Protein AF-A0A7S1M7U8-F1 (afdb_monomer_lite)

Sequence (187 aa):
ENGVEDDREALCLVDFGLAKPYPGSEPMDAGKGSAEWSSIRSADGGVRRPEDDLEALAWVLLYGLFGSLPWVPVLSAAYAEWSVDEHREAVLRQVKRMKVQLLDYVGTGCIAQQSGWDLGGLDWQRFAETPRDLYQFFRVCQTEVKPPQRPDYAALAALLGYDGSLTPMGAEQQDRRDWRKYVAPLI

Secondary structure (DSSP, 8-state):
----------------TT---SSSPPPB-TTSS-TTT--TGGGG-B---HHHHHHHHHHHHHHHHHS--TTHHHHHHHGGGTT-HHHHHHHHHHHHHHHHHHHHHHHHS-----S----TT---GGGGG--HHHHHHHHHHT---SS-----HHHHHHHTT--S-S-HHHHHHHHHHHIIIIIGGG-

pLDDT: mean 85.93, std 12.55, range [41.66, 97.88]

Foldseek 3Di:
DDPPPPPPPDDDDDDCVVPADPPPGFKADLLPDDLQQFDLVCNNTTDDDVLRVLSSVLSVVLCVVVVDDLLVVVVVVLVVVCVDPVSVNVSSVVSSVSVVQLLVCLVPVDRDPPDDPPSPPDDSNVSVVPDPLSSVLNVQSPDDDVPDDHRPVVSSVVSVVDPCPADPVNVVVVNVVCCVVPPVVVD

Radius of gyration: 18.86 Å; chains: 1; bounding box: 49×40×48 Å

Organism: Alexandrium catenella (NCBI:txid2925)

Structure (mmCIF, N/CA/C/O backbone):
data_AF-A0A7S1M7U8-F1
#
_entry.id   AF-A0A7S1M7U8-F1
#
loop_
_atom_site.group_PDB
_atom_site.id
_atom_site.type_symbol
_atom_site.label_atom_id
_atom_site.label_alt_id
_atom_site.label_comp_id
_atom_site.label_asym_id
_atom_site.label_entity_id
_atom_site.label_seq_id
_atom_site.pdbx_PDB_ins_code
_atom_site.Cartn_x
_atom_site.Cartn_y
_atom_site.Cartn_z
_atom_site.occupancy
_atom_site.B_iso_or_equiv
_atom_site.auth_seq_id
_atom_site.auth_comp_id
_atom_site.auth_asym_id
_atom_site.auth_atom_id
_atom_site.pdbx_PDB_model_num
ATOM 1 N N . GLU A 1 1 ? -31.261 -24.887 24.282 1.00 45.97 1 GLU A N 1
ATOM 2 C CA . GLU A 1 1 ? -30.381 -23.709 24.170 1.00 45.97 1 GLU A CA 1
ATOM 3 C C . GLU A 1 1 ? -29.755 -23.758 22.788 1.00 45.97 1 GLU A C 1
ATOM 5 O O . GLU A 1 1 ? -29.066 -24.721 22.484 1.00 45.97 1 GLU A O 1
ATOM 10 N N . ASN A 1 2 ? -30.128 -22.827 21.911 1.00 41.66 2 ASN A N 1
ATOM 11 C CA . ASN A 1 2 ? -29.659 -22.800 20.526 1.00 41.66 2 ASN A CA 1
ATOM 12 C C . ASN A 1 2 ? -28.299 -22.100 20.501 1.00 41.66 2 ASN A C 1
ATOM 14 O O . ASN A 1 2 ? -28.235 -20.883 20.669 1.00 41.66 2 ASN A O 1
ATOM 18 N N . GLY A 1 3 ? -27.228 -22.878 20.341 1.00 47.31 3 GLY A N 1
ATOM 19 C CA . GLY A 1 3 ? -25.899 -22.354 20.055 1.00 47.31 3 GLY A CA 1
ATOM 20 C C . GLY A 1 3 ? -25.911 -21.729 18.668 1.00 47.31 3 GLY A C 1
ATOM 21 O O . GLY A 1 3 ? -25.961 -22.441 17.672 1.00 47.31 3 GLY A O 1
ATOM 22 N N . VAL A 1 4 ? -25.930 -20.401 18.613 1.00 53.03 4 VAL A N 1
ATOM 23 C CA . VAL A 1 4 ? -25.617 -19.668 17.389 1.00 53.03 4 VAL A CA 1
ATOM 24 C C . VAL A 1 4 ? -24.119 -19.864 17.177 1.00 53.03 4 VAL A C 1
ATOM 26 O O . VAL A 1 4 ? -23.319 -19.298 17.923 1.00 53.03 4 VAL A O 1
ATOM 29 N N . GLU A 1 5 ? -23.747 -20.736 16.240 1.00 53.53 5 GLU A N 1
ATOM 30 C CA . GLU A 1 5 ? -22.392 -20.759 15.696 1.00 53.53 5 GLU A CA 1
ATOM 31 C C . GLU A 1 5 ? -22.112 -19.361 15.142 1.00 53.53 5 GLU A C 1
ATOM 33 O O . GLU A 1 5 ? -22.756 -18.883 14.210 1.00 53.53 5 GLU A O 1
ATOM 38 N N . ASP A 1 6 ? -21.225 -18.649 15.833 1.00 56.56 6 ASP A N 1
ATOM 39 C CA . ASP A 1 6 ? -20.712 -17.350 15.427 1.00 56.56 6 ASP A CA 1
ATOM 40 C C . ASP A 1 6 ? -19.736 -17.608 14.273 1.00 56.56 6 ASP A C 1
ATOM 42 O O . ASP A 1 6 ? -18.524 -17.654 14.484 1.00 56.56 6 ASP A O 1
ATOM 46 N N . ASP A 1 7 ? -20.282 -17.840 13.074 1.00 56.59 7 ASP A N 1
ATOM 47 C CA . ASP A 1 7 ? -19.577 -17.953 11.785 1.00 56.59 7 ASP A CA 1
ATOM 48 C C . ASP A 1 7 ? -18.970 -16.597 11.382 1.00 56.59 7 ASP A C 1
ATOM 50 O O . ASP A 1 7 ? -19.177 -16.065 10.290 1.00 56.59 7 ASP A O 1
ATOM 54 N N . ARG A 1 8 ? -18.229 -15.966 12.294 1.00 60.03 8 ARG A N 1
ATOM 55 C CA . ARG A 1 8 ? -17.398 -14.822 11.947 1.00 60.03 8 ARG A CA 1
ATOM 56 C C . ARG A 1 8 ? -16.100 -15.357 11.390 1.00 60.03 8 ARG A C 1
ATOM 58 O O . ARG A 1 8 ? -15.261 -15.878 12.122 1.00 60.03 8 ARG A O 1
ATOM 65 N N . GLU A 1 9 ? -15.945 -15.182 10.087 1.00 69.50 9 GLU A N 1
ATOM 66 C CA . GLU A 1 9 ? -14.663 -15.277 9.407 1.00 69.50 9 GLU A CA 1
ATOM 67 C C . GLU A 1 9 ? -13.699 -14.279 10.066 1.00 69.50 9 GLU A C 1
ATOM 69 O O . GLU A 1 9 ? -13.772 -13.067 9.861 1.00 69.50 9 GLU A O 1
ATOM 74 N N . ALA A 1 10 ? -12.836 -14.781 10.950 1.00 69.00 10 ALA A N 1
ATOM 75 C CA . ALA A 1 10 ? -11.829 -13.968 11.611 1.00 69.00 10 ALA A CA 1
ATOM 76 C C . ALA A 1 10 ? -10.654 -13.749 10.650 1.00 69.00 10 ALA A C 1
ATOM 78 O O . ALA A 1 10 ? -9.968 -14.698 10.262 1.00 69.00 10 ALA A O 1
ATOM 79 N N . LEU A 1 11 ? -10.398 -12.492 10.283 1.00 78.25 11 LEU A N 1
ATOM 80 C CA . LEU A 1 11 ? -9.208 -12.127 9.521 1.00 78.25 11 LEU A CA 1
ATOM 81 C C . LEU A 1 11 ? -7.986 -12.153 10.448 1.00 78.25 11 LEU A C 1
ATOM 83 O O . LEU A 1 11 ? -7.950 -11.444 11.449 1.00 78.25 11 LEU A O 1
ATOM 87 N N . CYS A 1 12 ? -6.976 -12.949 10.101 1.00 80.00 12 CYS A N 1
ATOM 88 C CA . CYS A 1 12 ? -5.729 -13.050 10.859 1.00 80.00 12 CYS A CA 1
ATOM 89 C C . CYS A 1 12 ? -4.540 -12.594 10.004 1.00 80.00 12 CYS A C 1
ATOM 91 O O . CYS A 1 12 ? -4.419 -12.997 8.847 1.00 80.00 12 CYS A O 1
ATOM 93 N N . LEU A 1 13 ? -3.627 -11.810 10.587 1.00 85.50 13 LEU A N 1
ATOM 94 C CA . LEU A 1 13 ? -2.306 -11.565 9.999 1.00 85.50 13 LEU A CA 1
ATOM 95 C C . LEU A 1 13 ? -1.391 -12.763 10.272 1.00 85.50 13 LEU A C 1
ATOM 97 O O . LEU A 1 13 ? -1.304 -13.247 11.402 1.00 85.50 13 LEU A O 1
ATOM 101 N N . VAL A 1 14 ? -0.706 -13.234 9.233 1.00 89.69 14 VAL A N 1
ATOM 102 C CA . VAL A 1 14 ? 0.170 -14.412 9.273 1.00 89.69 14 VAL A CA 1
ATOM 103 C C . 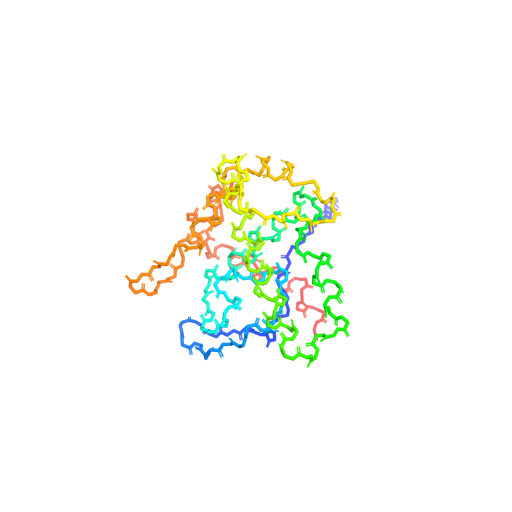VAL A 1 14 ? 1.521 -14.103 8.629 1.00 89.69 14 VAL A C 1
ATOM 105 O O . VAL A 1 14 ? 1.682 -13.069 7.991 1.00 89.69 14 VAL A O 1
ATOM 108 N N . ASP A 1 15 ? 2.474 -15.023 8.795 1.00 89.38 15 ASP A N 1
ATOM 109 C CA . ASP A 1 15 ? 3.834 -14.953 8.244 1.00 89.38 15 ASP A CA 1
ATOM 110 C C . ASP A 1 15 ? 4.643 -13.714 8.680 1.00 89.38 15 ASP A C 1
ATOM 112 O O . ASP A 1 15 ? 4.851 -12.744 7.954 1.00 89.38 15 ASP A O 1
ATOM 116 N N . PHE A 1 16 ? 5.174 -13.785 9.902 1.00 90.56 16 PHE A N 1
ATOM 117 C CA . PHE A 1 16 ? 6.062 -12.761 10.458 1.00 90.56 16 PHE A CA 1
ATOM 118 C C . PHE A 1 16 ? 7.541 -12.965 10.075 1.00 90.56 16 PHE A C 1
ATOM 120 O O . PHE A 1 16 ? 8.417 -12.357 10.692 1.00 90.56 16 PHE A O 1
ATOM 127 N N . GLY A 1 17 ? 7.857 -13.800 9.072 1.00 91.38 17 GLY A N 1
ATOM 128 C CA . GLY A 1 17 ? 9.240 -14.145 8.706 1.00 91.38 17 GLY A CA 1
ATOM 129 C C . GLY A 1 17 ? 10.085 -12.960 8.216 1.00 91.38 17 GLY A C 1
ATOM 130 O O . GLY A 1 17 ? 11.311 -12.977 8.334 1.00 91.38 17 GLY A O 1
ATOM 131 N N . LEU A 1 18 ? 9.433 -11.908 7.710 1.00 91.62 18 LEU A N 1
ATOM 132 C CA . LEU A 1 18 ? 10.070 -10.660 7.275 1.00 91.62 18 LEU A CA 1
ATOM 133 C C . LEU A 1 18 ? 9.836 -9.481 8.234 1.00 91.62 18 LEU A C 1
ATOM 135 O O . LEU A 1 18 ? 10.291 -8.374 7.944 1.00 91.62 18 LEU A O 1
ATOM 139 N N . ALA A 1 19 ? 9.165 -9.693 9.371 1.00 91.81 19 ALA A N 1
ATOM 140 C CA . ALA A 1 19 ? 8.883 -8.625 10.325 1.00 91.81 19 ALA A CA 1
ATOM 141 C C . ALA A 1 19 ? 10.181 -8.032 10.903 1.00 91.81 19 ALA A C 1
ATOM 143 O O . ALA A 1 19 ? 11.152 -8.740 11.188 1.00 91.81 19 ALA A O 1
ATOM 144 N N . LYS A 1 20 ? 10.201 -6.709 11.097 1.00 88.75 20 LYS A N 1
ATOM 145 C CA . LYS A 1 20 ? 11.345 -5.976 11.658 1.00 88.75 20 LYS A CA 1
ATOM 146 C C . LYS A 1 20 ? 10.892 -5.048 12.789 1.00 88.75 20 LYS A C 1
ATOM 148 O O . LYS A 1 20 ? 9.810 -4.470 12.698 1.00 88.75 20 LYS A O 1
ATOM 153 N N . PRO A 1 21 ? 11.706 -4.865 13.843 1.00 88.56 21 PRO A N 1
ATOM 154 C CA . PRO A 1 21 ? 11.401 -3.897 14.889 1.00 88.56 21 PRO A CA 1
ATOM 155 C C . PRO A 1 21 ? 11.455 -2.465 14.340 1.00 88.56 21 PRO A C 1
ATOM 157 O O . PRO A 1 21 ? 12.324 -2.133 13.536 1.00 88.56 21 PRO A O 1
ATOM 160 N N . TYR A 1 22 ? 10.554 -1.603 14.812 1.00 84.25 22 TYR A N 1
ATOM 161 C CA . TYR A 1 22 ? 10.553 -0.176 14.494 1.00 84.25 22 TYR A CA 1
ATOM 162 C C . TYR A 1 22 ? 10.383 0.677 15.767 1.00 84.25 22 TYR A C 1
ATOM 164 O O . TYR A 1 22 ? 9.443 0.442 16.539 1.00 84.25 22 TYR A O 1
ATOM 172 N N . PRO A 1 23 ? 11.229 1.705 15.987 1.00 85.88 23 PRO A N 1
ATOM 173 C CA . PRO A 1 23 ? 12.339 2.145 15.130 1.00 85.88 23 PRO A CA 1
ATOM 174 C C . PRO A 1 23 ? 13.580 1.234 15.226 1.00 85.88 23 PRO A C 1
ATOM 176 O O . PRO A 1 23 ? 13.693 0.435 16.151 1.00 85.88 23 PRO A O 1
ATOM 179 N N . GLY A 1 24 ? 14.530 1.398 14.295 1.00 80.62 24 GLY A N 1
ATOM 180 C CA . GLY A 1 24 ? 15.861 0.772 14.373 1.00 80.62 24 GLY A CA 1
ATOM 181 C C . GLY A 1 24 ? 16.078 -0.472 13.506 1.00 80.62 24 GLY A C 1
ATOM 182 O O . GLY A 1 24 ? 17.024 -1.215 13.750 1.00 80.62 24 GLY A O 1
ATOM 183 N N . SER A 1 25 ? 15.228 -0.714 12.508 1.00 87.38 25 SER A N 1
ATOM 184 C CA . SER A 1 25 ? 15.425 -1.783 11.530 1.00 87.38 25 SER A CA 1
ATOM 185 C C . SER A 1 25 ? 16.565 -1.481 10.553 1.00 87.38 25 SER A C 1
ATOM 187 O O . SER A 1 25 ? 16.799 -0.336 10.160 1.00 87.38 25 SER A O 1
ATOM 189 N N . GLU A 1 26 ? 17.264 -2.534 10.131 1.00 92.06 26 GLU A N 1
ATOM 190 C CA . GLU A 1 26 ? 18.230 -2.452 9.037 1.00 92.06 26 GLU A CA 1
ATOM 191 C C . GLU A 1 26 ? 17.526 -2.194 7.692 1.00 92.06 26 GLU A C 1
ATOM 193 O O . GLU A 1 26 ? 16.366 -2.592 7.512 1.00 92.06 26 GLU A O 1
ATOM 198 N N . PRO A 1 27 ? 18.213 -1.555 6.726 1.00 93.62 27 PRO A N 1
ATOM 199 C CA . PRO A 1 27 ? 17.724 -1.445 5.359 1.00 93.62 27 PRO A CA 1
ATOM 200 C C . PRO A 1 27 ? 17.368 -2.809 4.760 1.00 93.62 27 PRO A C 1
ATOM 202 O O . PRO A 1 27 ? 18.075 -3.795 4.962 1.00 93.62 27 PRO A O 1
ATOM 205 N N . MET A 1 28 ? 16.291 -2.850 3.979 1.00 93.38 28 MET A N 1
ATOM 206 C CA . MET A 1 28 ? 15.864 -4.034 3.245 1.00 93.38 28 MET A CA 1
ATOM 207 C C . MET A 1 28 ? 16.030 -3.815 1.740 1.00 93.38 28 MET A C 1
ATOM 209 O O . MET A 1 28 ? 15.777 -2.723 1.230 1.00 93.38 28 MET A O 1
ATOM 213 N N . ASP A 1 29 ? 16.440 -4.867 1.033 1.00 92.81 29 ASP A N 1
ATOM 214 C CA . ASP A 1 29 ? 16.511 -4.872 -0.428 1.00 92.81 29 ASP A CA 1
ATOM 215 C C . ASP A 1 29 ? 15.122 -4.629 -1.054 1.00 92.81 29 ASP A C 1
ATOM 217 O O . ASP A 1 29 ? 14.086 -5.016 -0.496 1.00 92.81 29 ASP A O 1
ATOM 221 N N . ALA A 1 30 ? 15.097 -3.964 -2.209 1.00 91.25 30 ALA A N 1
ATOM 222 C CA . ALA A 1 30 ? 13.869 -3.624 -2.924 1.00 91.25 30 ALA A CA 1
ATOM 223 C C . ALA A 1 30 ? 13.059 -4.862 -3.346 1.00 91.25 30 ALA A C 1
ATOM 225 O O . ALA A 1 30 ? 11.829 -4.825 -3.352 1.00 91.25 30 ALA A O 1
ATOM 226 N N . GLY A 1 31 ? 13.741 -5.964 -3.667 1.00 90.44 31 GLY A N 1
ATOM 227 C CA . GLY A 1 31 ? 13.151 -7.223 -4.113 1.00 90.44 31 GLY A CA 1
ATOM 228 C C . GLY A 1 31 ? 12.717 -8.165 -2.994 1.00 90.44 31 GLY A C 1
ATOM 229 O O . GLY A 1 31 ? 12.316 -9.292 -3.283 1.00 90.44 31 GLY A O 1
ATOM 230 N N . LYS A 1 32 ? 12.809 -7.750 -1.725 1.00 90.44 32 LYS A N 1
ATOM 231 C CA . LYS A 1 32 ? 12.291 -8.527 -0.592 1.00 90.44 32 LYS A CA 1
ATOM 232 C C . LYS A 1 32 ? 10.814 -8.207 -0.349 1.00 90.44 32 LYS A C 1
ATOM 234 O O . LYS A 1 32 ? 10.430 -7.041 -0.262 1.00 90.44 32 LYS A O 1
ATOM 239 N N . GLY A 1 33 ? 10.025 -9.265 -0.164 1.00 90.44 33 GLY A N 1
ATOM 240 C CA . GLY A 1 33 ? 8.568 -9.204 -0.044 1.00 90.44 33 GLY A CA 1
ATOM 241 C C . GLY A 1 33 ? 7.858 -9.286 -1.398 1.00 90.44 33 GLY A C 1
ATOM 242 O O . GLY A 1 33 ? 8.492 -9.341 -2.449 1.00 90.44 33 GLY A O 1
ATOM 243 N N . SER A 1 34 ? 6.530 -9.305 -1.359 1.00 94.44 34 SER A N 1
ATOM 244 C CA . SER A 1 34 ? 5.670 -9.329 -2.545 1.00 94.44 34 SER A CA 1
ATOM 245 C C . SER A 1 34 ? 5.615 -7.957 -3.219 1.00 94.44 34 SER A C 1
ATOM 247 O O . SER A 1 34 ? 5.182 -6.967 -2.620 1.00 94.44 34 SER A O 1
ATOM 249 N N . ALA A 1 35 ? 6.050 -7.886 -4.477 1.00 96.06 35 ALA A N 1
ATOM 250 C CA . ALA A 1 35 ? 6.149 -6.630 -5.219 1.00 96.06 35 ALA A CA 1
ATOM 251 C C . ALA A 1 35 ? 4.775 -6.028 -5.574 1.00 96.06 35 ALA A C 1
ATOM 253 O O . ALA A 1 35 ? 4.656 -4.819 -5.799 1.00 96.06 35 ALA A O 1
ATOM 254 N N . GLU A 1 36 ? 3.719 -6.844 -5.571 1.00 96.38 36 GLU A N 1
ATOM 255 C CA . GLU A 1 36 ? 2.331 -6.419 -5.766 1.00 96.38 36 GLU A CA 1
ATOM 256 C C . GLU A 1 36 ? 1.925 -5.426 -4.685 1.00 96.38 36 GLU A C 1
ATOM 258 O O . GLU A 1 36 ? 1.322 -4.394 -4.985 1.00 96.38 36 GLU A O 1
ATOM 263 N N . TRP A 1 37 ? 2.325 -5.716 -3.447 1.00 97.62 37 TRP A N 1
ATOM 264 C CA . TRP A 1 37 ? 1.867 -5.038 -2.238 1.00 97.62 37 TRP A CA 1
ATOM 265 C C . TRP A 1 37 ? 2.881 -4.029 -1.704 1.00 97.62 37 TRP A C 1
ATOM 267 O O . TRP A 1 37 ? 2.532 -3.196 -0.881 1.00 97.62 37 TRP A O 1
ATOM 277 N N . SER A 1 38 ? 4.126 -4.048 -2.184 1.00 96.31 38 SER A N 1
ATOM 278 C CA . SER A 1 38 ? 5.169 -3.125 -1.723 1.00 96.31 38 SER A CA 1
ATOM 279 C C . SER A 1 38 ? 4.768 -1.649 -1.873 1.00 96.31 38 SER A C 1
ATOM 281 O O . SER A 1 38 ? 4.160 -1.253 -2.869 1.00 96.31 38 SER A O 1
ATOM 283 N N . SER A 1 39 ? 5.130 -0.795 -0.916 1.00 97.06 39 SER A N 1
ATOM 284 C CA . SER A 1 39 ? 4.910 0.646 -1.079 1.00 97.06 39 SER A CA 1
ATOM 285 C C . SER A 1 39 ? 5.756 1.205 -2.229 1.00 97.06 39 SER A C 1
ATOM 287 O O . SER A 1 39 ? 6.844 0.689 -2.514 1.00 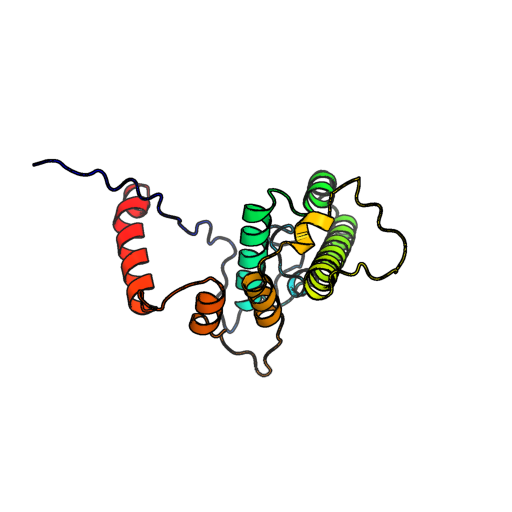97.06 39 SER A O 1
ATOM 289 N N . ILE A 1 40 ? 5.307 2.295 -2.852 1.00 97.12 40 ILE A N 1
ATOM 290 C CA . ILE A 1 40 ? 6.046 3.024 -3.895 1.00 97.12 40 ILE A CA 1
ATOM 291 C C . ILE A 1 40 ? 7.458 3.374 -3.429 1.00 97.12 40 ILE A C 1
ATOM 293 O O . ILE A 1 40 ? 8.421 3.219 -4.181 1.00 97.12 40 ILE A O 1
ATOM 297 N N . ARG A 1 41 ? 7.589 3.840 -2.185 1.00 95.31 41 ARG A N 1
ATOM 298 C CA . ARG A 1 41 ? 8.880 4.215 -1.599 1.00 95.31 41 ARG A CA 1
ATOM 299 C C . ARG A 1 41 ? 9.803 3.011 -1.476 1.00 95.31 41 ARG A C 1
ATOM 301 O O . ARG A 1 41 ? 10.996 3.098 -1.740 1.00 95.31 41 ARG A O 1
ATOM 308 N N . SER A 1 42 ? 9.240 1.881 -1.081 1.00 94.31 42 SER A N 1
ATOM 309 C CA . SER A 1 42 ? 10.007 0.695 -0.755 1.00 94.31 42 SER A CA 1
ATOM 310 C C . SER A 1 42 ? 10.552 -0.071 -1.966 1.00 94.31 42 SER A C 1
ATOM 312 O O . SER A 1 42 ? 11.449 -0.901 -1.815 1.00 94.31 42 SER A O 1
ATOM 314 N N . ALA A 1 43 ? 10.067 0.251 -3.169 1.00 92.75 43 ALA A N 1
ATOM 315 C CA . ALA A 1 43 ? 10.610 -0.240 -4.433 1.00 92.75 43 ALA A CA 1
ATOM 316 C C . ALA A 1 43 ? 12.043 0.256 -4.722 1.00 92.75 43 ALA A C 1
ATOM 318 O O . ALA A 1 43 ? 12.698 -0.295 -5.600 1.00 92.75 43 ALA A O 1
ATOM 319 N N . ASP A 1 44 ? 12.541 1.253 -3.981 1.00 92.19 44 ASP A N 1
ATOM 320 C CA . ASP A 1 44 ? 13.950 1.678 -4.013 1.00 92.19 44 ASP A CA 1
ATOM 321 C C . ASP A 1 44 ? 14.800 0.995 -2.918 1.00 92.19 44 ASP A C 1
ATOM 323 O O . ASP A 1 44 ? 15.979 1.303 -2.753 1.00 92.19 44 ASP A O 1
ATOM 327 N N . GLY A 1 45 ? 14.205 0.088 -2.134 1.00 93.44 45 GLY A N 1
ATOM 328 C CA . GLY A 1 45 ? 14.822 -0.499 -0.948 1.00 93.44 45 GLY A CA 1
ATOM 329 C C . GLY A 1 45 ? 14.889 0.477 0.232 1.00 93.44 45 GLY A C 1
ATOM 330 O O . GLY A 1 45 ? 14.127 1.439 0.332 1.00 93.44 45 GLY A O 1
ATOM 331 N N . GLY A 1 46 ? 15.796 0.210 1.170 1.00 93.69 46 GLY A N 1
ATOM 332 C CA . GLY A 1 46 ? 16.026 1.062 2.337 1.00 93.69 46 GLY A CA 1
ATOM 333 C C . GLY A 1 46 ? 15.247 0.635 3.582 1.00 93.69 46 GLY A C 1
ATOM 334 O O . GLY A 1 46 ? 14.749 -0.486 3.687 1.00 93.69 46 GLY A O 1
ATOM 335 N N . VAL A 1 47 ? 15.190 1.522 4.578 1.00 93.56 47 VAL A N 1
ATOM 336 C CA . VAL A 1 47 ? 14.534 1.233 5.863 1.00 93.56 47 VAL A CA 1
ATOM 337 C C . VAL A 1 47 ? 13.015 1.267 5.690 1.00 93.56 47 VAL A C 1
ATOM 339 O O . VAL A 1 47 ? 12.430 2.330 5.426 1.00 93.56 47 VAL A O 1
ATOM 342 N N . ARG A 1 48 ? 12.389 0.098 5.869 1.00 92.56 48 ARG A N 1
ATOM 343 C CA . ARG A 1 48 ? 10.930 -0.049 5.888 1.00 92.56 48 ARG A CA 1
ATOM 344 C C . ARG A 1 48 ? 10.348 0.643 7.114 1.00 92.56 48 ARG A C 1
ATOM 346 O O . ARG A 1 48 ? 10.946 0.613 8.193 1.00 92.56 48 ARG A O 1
ATOM 353 N N . ARG A 1 49 ? 9.211 1.305 6.933 1.00 92.88 49 ARG A N 1
ATOM 354 C CA . ARG A 1 49 ? 8.502 2.035 7.991 1.00 92.88 49 ARG A CA 1
ATOM 355 C C . ARG A 1 49 ? 7.037 1.577 8.046 1.00 92.88 49 ARG A C 1
ATOM 357 O O . ARG A 1 49 ? 6.565 1.041 7.045 1.00 92.88 49 ARG A O 1
ATOM 364 N N . PRO A 1 50 ? 6.310 1.813 9.154 1.00 94.31 50 PRO A N 1
ATOM 365 C CA . PRO A 1 50 ? 4.906 1.411 9.265 1.00 94.31 50 PRO A CA 1
ATOM 366 C C . PRO A 1 50 ? 4.000 1.969 8.157 1.00 94.31 50 PRO A C 1
ATOM 368 O O . PRO A 1 50 ? 3.005 1.348 7.802 1.00 94.31 50 PRO A O 1
ATOM 371 N N . GLU A 1 51 ? 4.348 3.118 7.573 1.00 95.19 51 GLU A N 1
ATOM 372 C CA . GLU A 1 51 ? 3.644 3.683 6.419 1.00 95.19 51 GLU A CA 1
ATOM 373 C C . GLU A 1 51 ? 3.701 2.776 5.181 1.00 95.19 51 GLU A C 1
ATOM 375 O O . GLU A 1 51 ? 2.763 2.780 4.387 1.00 95.19 51 GLU A O 1
ATOM 380 N N . ASP A 1 52 ? 4.768 1.983 5.012 1.00 95.69 52 ASP A N 1
ATOM 381 C CA . ASP A 1 52 ? 4.870 1.055 3.882 1.00 95.69 52 ASP A CA 1
ATOM 382 C C . ASP A 1 52 ? 3.870 -0.098 4.010 1.00 95.69 52 ASP A C 1
ATOM 384 O O . ASP A 1 52 ? 3.283 -0.503 3.009 1.00 95.69 52 ASP A O 1
ATOM 388 N N . ASP A 1 53 ? 3.666 -0.600 5.232 1.00 96.25 53 ASP A N 1
ATOM 389 C CA . ASP A 1 53 ? 2.702 -1.666 5.520 1.00 96.25 53 ASP A CA 1
ATOM 390 C C . ASP A 1 53 ? 1.261 -1.155 5.373 1.00 96.25 53 ASP A C 1
ATOM 392 O O . ASP A 1 53 ? 0.387 -1.859 4.867 1.00 96.25 53 ASP A O 1
ATOM 396 N N . LEU A 1 54 ? 1.009 0.101 5.754 1.00 97.06 54 LEU A N 1
ATOM 397 C CA . LEU A 1 54 ? -0.285 0.748 5.533 1.00 97.06 54 LEU A CA 1
ATOM 398 C C . LEU A 1 54 ? -0.552 0.981 4.040 1.00 97.06 54 LEU A C 1
ATOM 400 O O . LEU A 1 54 ? -1.655 0.709 3.571 1.00 97.06 54 LEU A O 1
ATOM 404 N N . GLU A 1 55 ? 0.445 1.414 3.262 1.00 97.75 55 GLU A N 1
ATOM 405 C CA . GLU A 1 55 ? 0.292 1.506 1.805 1.00 97.75 55 GLU A CA 1
ATOM 406 C C . GLU A 1 55 ? 0.027 0.121 1.186 1.00 97.75 55 GLU A C 1
ATOM 408 O O . GLU A 1 55 ? -0.819 -0.003 0.299 1.00 97.75 55 GLU A O 1
ATOM 413 N N . ALA A 1 56 ? 0.674 -0.935 1.693 1.00 97.44 56 ALA A N 1
ATOM 414 C CA . ALA A 1 56 ? 0.403 -2.312 1.284 1.00 97.44 56 ALA A CA 1
ATOM 415 C C . ALA A 1 56 ? -1.049 -2.730 1.559 1.00 97.44 56 ALA A C 1
ATOM 417 O O . ALA A 1 56 ? -1.704 -3.282 0.672 1.00 97.44 56 ALA A O 1
ATOM 418 N N . LEU A 1 57 ? -1.581 -2.406 2.742 1.00 97.25 57 LEU A N 1
ATOM 419 C CA . LEU A 1 57 ? -2.993 -2.617 3.069 1.00 97.25 57 LEU A CA 1
ATOM 420 C C . LEU A 1 57 ? -3.912 -1.881 2.086 1.00 97.25 57 LEU A C 1
ATOM 422 O O . LEU A 1 57 ? -4.887 -2.456 1.607 1.00 97.25 57 LEU A O 1
ATOM 426 N N . ALA A 1 58 ? -3.591 -0.637 1.732 1.00 97.75 58 ALA A N 1
ATOM 427 C CA . ALA A 1 58 ? -4.377 0.124 0.768 1.00 97.75 58 ALA A CA 1
ATOM 428 C C . ALA A 1 58 ? -4.390 -0.540 -0.622 1.00 97.75 58 ALA A C 1
ATOM 430 O O . ALA A 1 58 ? -5.443 -0.601 -1.262 1.00 97.75 58 ALA A O 1
ATOM 431 N N . TRP A 1 59 ? -3.265 -1.115 -1.071 1.00 97.88 59 TRP A N 1
ATOM 432 C CA . TRP A 1 59 ? -3.225 -1.918 -2.299 1.00 97.88 59 TRP A CA 1
ATOM 433 C C . TRP A 1 59 ? -4.100 -3.174 -2.211 1.00 97.88 59 TRP A C 1
ATOM 435 O O . TRP A 1 59 ? -4.794 -3.487 -3.178 1.00 97.88 59 TRP A O 1
ATOM 445 N N . VAL A 1 60 ? -4.122 -3.863 -1.065 1.00 97.50 60 VAL A N 1
ATOM 446 C CA . VAL A 1 60 ? -4.999 -5.027 -0.831 1.00 97.50 60 VAL A CA 1
ATOM 447 C C . VAL A 1 60 ? -6.476 -4.631 -0.888 1.00 97.50 60 VAL A C 1
ATOM 449 O O . VAL A 1 60 ? -7.259 -5.302 -1.557 1.00 97.50 60 VAL A O 1
ATOM 452 N N . LEU A 1 61 ? -6.863 -3.519 -0.255 1.00 97.00 61 LEU A N 1
ATOM 453 C CA . LEU A 1 61 ? -8.238 -3.005 -0.308 1.00 97.00 61 LEU A CA 1
ATOM 454 C C . LEU A 1 61 ? -8.647 -2.644 -1.740 1.00 97.00 61 LEU A C 1
ATOM 456 O O . LEU A 1 61 ? -9.731 -3.011 -2.191 1.00 97.00 61 LEU A O 1
ATOM 460 N N . LEU A 1 62 ? -7.757 -1.979 -2.479 1.00 96.62 62 LEU A N 1
ATOM 461 C CA . LEU A 1 62 ? -7.996 -1.623 -3.874 1.00 96.62 62 LEU A CA 1
ATOM 462 C C . LEU A 1 62 ? -8.149 -2.870 -4.758 1.00 96.62 62 LEU A C 1
ATOM 464 O O . LEU A 1 62 ? -9.042 -2.929 -5.602 1.00 96.62 62 LEU A O 1
ATOM 468 N N . TYR A 1 63 ? -7.320 -3.892 -4.535 1.00 96.62 63 TYR A N 1
ATOM 469 C CA . TYR A 1 63 ? -7.477 -5.189 -5.185 1.00 96.62 63 TYR A CA 1
ATOM 470 C C . TYR A 1 63 ? -8.818 -5.843 -4.829 1.00 96.62 63 TYR A C 1
ATOM 472 O O . TYR A 1 63 ? -9.484 -6.355 -5.720 1.00 96.62 63 TYR A O 1
ATOM 480 N N . GLY A 1 64 ? -9.253 -5.788 -3.567 1.00 96.06 64 GLY A N 1
ATOM 481 C CA . GLY A 1 64 ? -10.550 -6.321 -3.139 1.00 96.06 64 GLY A CA 1
ATOM 482 C C . GLY A 1 64 ? -11.743 -5.665 -3.843 1.00 96.06 64 GLY A C 1
ATOM 483 O O . GLY A 1 64 ? -12.692 -6.357 -4.200 1.00 96.06 64 GLY A O 1
ATOM 484 N N . LEU A 1 65 ? -11.675 -4.356 -4.106 1.00 95.75 65 LEU A N 1
ATOM 485 C CA . LEU A 1 65 ? -12.733 -3.620 -4.811 1.00 95.75 65 LEU A CA 1
ATOM 486 C C . LEU A 1 65 ? -12.808 -3.956 -6.307 1.00 95.75 65 LEU A C 1
ATOM 488 O O . LEU A 1 65 ? -13.898 -4.045 -6.865 1.00 95.75 65 LEU A O 1
ATOM 492 N N . PHE A 1 66 ? -11.659 -4.129 -6.965 1.00 94.62 66 PHE A N 1
ATOM 493 C CA . PHE A 1 66 ? -11.594 -4.207 -8.430 1.00 94.62 66 PHE A CA 1
ATOM 494 C C . PHE A 1 66 ? -11.182 -5.584 -8.975 1.00 94.62 66 PHE A C 1
ATOM 496 O O . PHE A 1 66 ? -11.206 -5.814 -10.186 1.00 94.62 66 PHE A O 1
ATOM 503 N N . GLY A 1 67 ? -10.780 -6.513 -8.112 1.00 94.25 67 GLY A N 1
ATOM 504 C CA . GLY A 1 67 ? -10.378 -7.884 -8.435 1.00 94.25 67 GLY A CA 1
ATOM 505 C C . GLY A 1 67 ? -9.007 -8.033 -9.105 1.00 94.25 67 GLY A C 1
ATOM 506 O O . GLY A 1 67 ? -8.490 -9.143 -9.182 1.00 94.25 67 GLY A O 1
ATOM 507 N N . SER A 1 68 ? -8.397 -6.953 -9.603 1.00 93.00 68 SER A N 1
ATOM 508 C CA . SER A 1 68 ? -7.035 -6.988 -10.142 1.00 93.00 68 SER A CA 1
ATOM 509 C C . SER A 1 68 ? -6.355 -5.625 -10.100 1.00 93.00 68 SER A C 1
ATOM 511 O O . SER A 1 68 ? -7.000 -4.583 -10.234 1.00 93.00 68 SER A O 1
ATOM 513 N N . LEU A 1 69 ? -5.029 -5.646 -9.943 1.00 94.19 69 LEU A N 1
ATOM 514 C CA . LEU A 1 69 ? -4.180 -4.460 -10.011 1.00 94.19 69 LEU A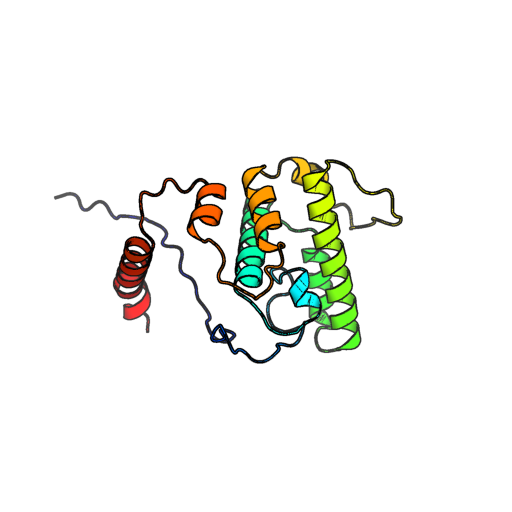 CA 1
ATOM 515 C C . LEU A 1 69 ? -3.347 -4.472 -11.292 1.00 94.19 69 LEU A C 1
ATOM 517 O O . LEU A 1 69 ? -2.948 -5.545 -11.755 1.00 94.19 69 LEU A O 1
ATOM 521 N N . PRO A 1 70 ? -3.024 -3.304 -11.863 1.00 92.06 70 PRO A N 1
ATOM 522 C CA . PRO A 1 70 ? -2.514 -3.290 -13.225 1.00 92.06 70 PRO A CA 1
ATOM 523 C C . PRO A 1 70 ? -1.100 -3.843 -13.404 1.00 92.06 70 PRO A C 1
ATOM 525 O O . PRO A 1 70 ? -0.734 -4.259 -14.498 1.00 92.06 70 PRO A O 1
ATOM 528 N N . TRP A 1 71 ? -0.297 -3.860 -12.341 1.00 94.06 71 TRP A N 1
ATOM 529 C CA . TRP A 1 71 ? 1.049 -4.440 -12.350 1.00 94.06 71 TRP A CA 1
ATOM 530 C C . TRP A 1 71 ? 1.069 -5.955 -12.123 1.00 94.06 71 TRP A C 1
ATOM 532 O O . TRP A 1 71 ? 2.115 -6.567 -12.316 1.00 94.06 71 TRP A O 1
ATOM 542 N N . VAL A 1 72 ? -0.052 -6.581 -11.745 1.00 93.75 72 VAL A N 1
ATOM 543 C CA . VAL A 1 72 ? -0.100 -8.029 -11.470 1.00 93.75 72 VAL A CA 1
ATOM 544 C C . VAL A 1 72 ? 0.298 -8.868 -12.693 1.00 93.75 72 VAL A C 1
ATOM 546 O O . VAL A 1 72 ? 1.123 -9.765 -12.522 1.00 93.75 72 VAL A O 1
ATOM 549 N N . PRO A 1 73 ? -0.173 -8.591 -13.929 1.00 91.38 73 PRO A N 1
ATOM 550 C CA . PRO A 1 73 ? 0.281 -9.336 -15.106 1.00 91.38 73 PRO A CA 1
ATOM 551 C C . PRO A 1 73 ? 1.779 -9.161 -15.393 1.00 91.38 73 PRO A C 1
ATOM 553 O O . PRO A 1 73 ? 2.451 -10.125 -15.755 1.00 91.38 73 PRO A O 1
ATOM 556 N N . VAL A 1 74 ? 2.314 -7.951 -15.185 1.00 92.12 74 VAL A N 1
ATOM 557 C CA . VAL A 1 74 ? 3.745 -7.648 -15.368 1.00 92.12 74 VAL A CA 1
ATOM 558 C C . VAL A 1 74 ? 4.591 -8.463 -14.389 1.00 92.12 74 VAL A C 1
ATOM 560 O O . VAL A 1 74 ? 5.557 -9.103 -14.795 1.00 92.12 74 VAL A O 1
ATOM 563 N N . LEU A 1 75 ? 4.198 -8.487 -13.113 1.00 94.38 75 LEU A N 1
ATOM 564 C CA . LEU A 1 75 ? 4.872 -9.272 -12.079 1.00 94.38 75 LEU A CA 1
ATOM 565 C C . LEU A 1 75 ? 4.746 -10.775 -12.321 1.00 94.38 75 LEU A C 1
ATOM 567 O O . LEU A 1 75 ? 5.731 -11.494 -12.197 1.00 94.38 75 LEU A O 1
ATOM 571 N N . SER A 1 76 ? 3.569 -11.240 -12.743 1.00 92.81 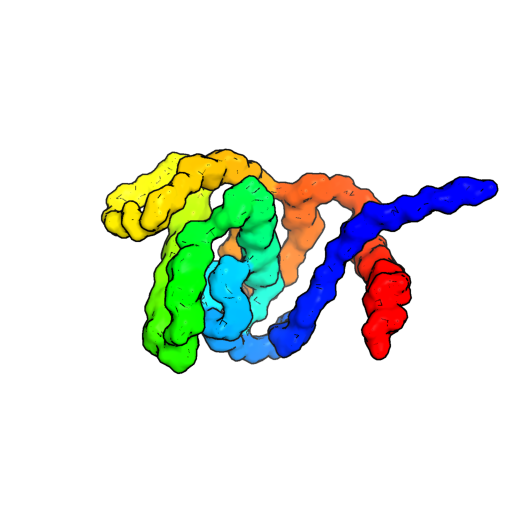76 SER A N 1
ATOM 572 C CA . SER A 1 76 ? 3.335 -12.656 -13.052 1.00 92.81 76 SER A CA 1
ATOM 573 C C . SER A 1 76 ? 4.271 -13.159 -14.152 1.00 92.81 76 SER A C 1
ATOM 575 O O . SER A 1 76 ? 4.824 -14.249 -14.030 1.00 92.81 76 SER A O 1
ATOM 577 N N . ALA A 1 77 ? 4.487 -12.359 -15.202 1.00 91.88 77 ALA A N 1
ATOM 578 C CA . ALA A 1 77 ? 5.451 -12.680 -16.252 1.00 91.88 77 ALA A CA 1
ATOM 579 C C . ALA A 1 77 ? 6.899 -12.631 -15.733 1.00 91.88 77 ALA A C 1
ATOM 581 O O . ALA A 1 77 ? 7.691 -13.525 -16.023 1.00 91.88 77 ALA A O 1
ATOM 582 N N . ALA A 1 78 ? 7.231 -11.618 -14.931 1.00 92.75 78 ALA A N 1
ATOM 583 C CA . ALA A 1 78 ? 8.575 -11.419 -14.395 1.00 92.75 78 ALA A CA 1
ATOM 584 C C . ALA A 1 78 ? 9.003 -12.483 -13.375 1.00 92.75 78 ALA A C 1
ATOM 586 O O . ALA A 1 78 ? 10.191 -12.785 -13.260 1.00 92.75 78 ALA A O 1
ATOM 587 N N . TYR A 1 79 ? 8.066 -13.074 -12.625 1.00 92.81 79 TYR A N 1
ATOM 588 C CA . TYR A 1 79 ? 8.415 -14.058 -11.601 1.00 92.81 79 TYR A CA 1
ATOM 589 C C . TYR A 1 79 ? 9.069 -15.325 -12.154 1.00 92.81 79 TYR A C 1
ATOM 591 O O . TYR A 1 79 ? 9.813 -15.980 -11.425 1.00 92.81 79 TYR A O 1
ATOM 599 N N . ALA A 1 80 ? 8.875 -15.633 -13.439 1.00 89.38 80 ALA A N 1
ATOM 600 C CA . ALA A 1 80 ? 9.585 -16.719 -14.109 1.00 89.38 80 ALA A CA 1
ATOM 601 C C . ALA A 1 80 ? 11.113 -16.500 -14.157 1.00 89.38 80 ALA A C 1
ATOM 603 O O . ALA A 1 80 ? 11.869 -17.468 -14.196 1.00 89.38 80 ALA A O 1
ATOM 604 N N . GLU A 1 81 ? 11.566 -15.244 -14.110 1.00 89.50 81 GLU A N 1
ATOM 605 C CA . GLU A 1 81 ? 12.971 -14.838 -14.248 1.00 89.50 81 GLU A CA 1
ATOM 606 C C . GLU A 1 81 ? 13.471 -14.028 -13.031 1.00 89.50 81 GLU A C 1
ATOM 608 O O . GLU A 1 81 ? 14.494 -13.345 -13.090 1.00 89.50 81 GLU A O 1
ATOM 613 N N . TRP A 1 82 ? 12.779 -14.118 -11.885 1.00 90.38 82 TRP A N 1
ATOM 614 C CA . TRP A 1 82 ? 13.008 -13.256 -10.709 1.00 90.38 82 TRP A CA 1
ATOM 615 C C . TRP A 1 82 ? 14.400 -13.375 -10.062 1.00 90.38 82 TRP A C 1
ATOM 617 O O . TRP A 1 82 ? 14.796 -12.534 -9.248 1.00 90.38 82 TRP A O 1
ATOM 627 N N . SER A 1 83 ? 15.146 -14.430 -10.399 1.00 88.62 83 SER A N 1
ATOM 628 C CA . SER A 1 83 ? 16.516 -14.651 -9.929 1.00 88.62 83 SER A CA 1
ATOM 629 C C . SER A 1 83 ? 17.543 -13.720 -10.576 1.00 88.62 83 SER A C 1
ATOM 631 O O . SER A 1 83 ? 18.669 -13.651 -10.092 1.00 88.62 83 SER A O 1
ATOM 633 N N . VAL A 1 84 ? 17.196 -13.032 -11.669 1.00 88.06 84 VAL A N 1
ATOM 634 C CA . VAL A 1 84 ? 18.093 -12.092 -12.351 1.00 88.06 84 VAL A CA 1
ATOM 635 C C . VAL A 1 84 ? 17.903 -10.696 -11.757 1.00 88.06 84 VAL A C 1
ATOM 637 O O . VAL A 1 84 ? 16.862 -10.070 -11.949 1.00 88.06 84 VAL A O 1
ATOM 640 N N . ASP A 1 85 ? 18.911 -10.196 -11.038 1.00 87.38 85 ASP A N 1
ATOM 641 C CA . ASP A 1 85 ? 18.813 -8.934 -10.287 1.00 87.38 85 ASP A CA 1
ATOM 642 C C . ASP A 1 85 ? 18.460 -7.732 -11.179 1.00 87.38 85 ASP A C 1
ATOM 644 O O . ASP A 1 85 ? 17.530 -6.991 -10.868 1.00 87.38 85 ASP A O 1
ATOM 648 N N . GLU A 1 86 ? 19.116 -7.581 -12.335 1.00 89.12 86 GLU A N 1
ATOM 649 C CA . GLU A 1 86 ? 18.839 -6.482 -13.276 1.00 89.12 86 GLU A CA 1
ATOM 650 C C . GLU A 1 86 ? 17.394 -6.511 -13.803 1.00 89.12 86 GLU A C 1
ATOM 652 O O . GLU A 1 86 ? 16.744 -5.468 -13.933 1.00 89.12 86 GLU A O 1
ATOM 657 N N . HIS A 1 87 ? 16.871 -7.714 -14.070 1.00 91.25 87 HIS A N 1
ATOM 658 C CA . HIS A 1 87 ? 15.486 -7.910 -14.488 1.00 91.25 87 HIS A CA 1
ATOM 659 C C . HIS A 1 87 ? 14.526 -7.521 -13.359 1.00 91.25 87 HIS A C 1
ATOM 661 O O . HIS A 1 87 ? 13.605 -6.727 -13.569 1.00 91.25 87 HIS A O 1
ATOM 667 N N . ARG A 1 88 ? 14.791 -8.003 -12.138 1.00 93.44 88 ARG A N 1
ATOM 668 C CA . ARG A 1 88 ? 14.006 -7.676 -10.942 1.00 93.44 88 ARG A CA 1
ATOM 669 C C . ARG A 1 88 ? 13.955 -6.167 -10.705 1.00 93.44 88 ARG A C 1
ATOM 671 O O . ARG A 1 88 ? 12.873 -5.612 -10.532 1.00 93.44 88 ARG A O 1
ATOM 678 N N . GLU A 1 89 ? 15.088 -5.475 -10.755 1.00 93.00 89 GLU A N 1
ATOM 679 C CA . GLU A 1 89 ? 15.148 -4.018 -10.581 1.00 93.00 89 GLU A CA 1
ATOM 680 C C . GLU A 1 89 ? 14.400 -3.248 -11.677 1.00 93.00 89 GLU A C 1
ATOM 682 O O . GLU A 1 89 ? 13.760 -2.225 -11.407 1.00 93.00 89 GLU A O 1
ATOM 687 N N . ALA A 1 90 ? 14.479 -3.699 -12.932 1.00 93.31 90 ALA A N 1
ATOM 688 C CA . ALA A 1 90 ? 13.734 -3.091 -14.031 1.00 93.31 90 ALA A CA 1
ATOM 689 C C . ALA A 1 90 ? 12.218 -3.217 -13.813 1.00 93.31 90 ALA A C 1
ATOM 691 O O . ALA A 1 90 ? 11.489 -2.228 -13.946 1.00 93.31 90 ALA A O 1
ATOM 692 N N . VAL A 1 91 ? 11.761 -4.401 -13.399 1.00 94.69 91 VAL A N 1
ATOM 693 C CA . VAL A 1 91 ? 10.349 -4.677 -13.118 1.00 94.69 91 VAL A CA 1
ATOM 694 C C . VAL A 1 91 ? 9.865 -3.886 -11.904 1.00 94.69 91 VAL A C 1
ATOM 696 O O . VAL A 1 91 ? 8.835 -3.222 -11.990 1.00 94.69 91 VAL A O 1
ATOM 699 N N . LEU A 1 92 ? 10.620 -3.846 -10.803 1.00 95.62 92 LEU A N 1
ATOM 700 C CA . LEU A 1 92 ? 10.257 -3.055 -9.619 1.00 95.62 92 LEU A CA 1
ATOM 701 C C . LEU A 1 92 ? 10.120 -1.561 -9.945 1.00 95.62 92 LEU A C 1
ATOM 703 O O . LEU A 1 92 ? 9.151 -0.923 -9.527 1.00 95.62 92 LEU A O 1
ATOM 707 N N . ARG A 1 93 ? 11.025 -1.003 -10.762 1.00 94.75 93 ARG A N 1
ATOM 708 C CA . ARG A 1 93 ? 10.911 0.383 -11.251 1.00 94.75 93 ARG A CA 1
ATOM 709 C C . ARG A 1 93 ? 9.683 0.591 -12.133 1.00 94.75 93 ARG A C 1
ATOM 711 O O . ARG A 1 93 ? 9.055 1.649 -12.068 1.00 94.75 93 ARG A O 1
ATOM 718 N N . GLN A 1 94 ? 9.326 -0.388 -12.961 1.00 94.12 94 GLN A N 1
ATOM 719 C CA . GLN A 1 94 ? 8.095 -0.340 -13.747 1.00 94.12 94 GLN A CA 1
ATOM 720 C C . GLN A 1 94 ? 6.857 -0.343 -12.842 1.00 94.12 94 GLN A C 1
ATOM 722 O O . GLN A 1 94 ? 6.036 0.564 -12.963 1.00 94.12 94 GLN A O 1
ATOM 727 N N . VAL A 1 95 ? 6.762 -1.277 -11.893 1.00 94.62 95 VAL A N 1
ATOM 728 C CA . VAL A 1 95 ? 5.644 -1.370 -10.939 1.00 94.62 95 VAL A CA 1
ATOM 729 C C . VAL A 1 95 ? 5.508 -0.097 -10.110 1.00 94.62 95 VAL A C 1
ATOM 731 O O . VAL A 1 95 ? 4.407 0.432 -9.978 1.00 94.62 95 VAL A O 1
ATOM 734 N N . LYS A 1 96 ? 6.620 0.454 -9.615 1.00 95.81 96 LYS A N 1
ATOM 735 C CA . LYS A 1 96 ? 6.634 1.736 -8.903 1.00 95.81 96 LYS A CA 1
ATOM 736 C C . LYS A 1 96 ? 6.005 2.857 -9.732 1.00 95.81 96 LYS A C 1
ATOM 738 O O . LYS A 1 96 ? 5.153 3.585 -9.228 1.00 95.81 96 LYS A O 1
ATOM 743 N N . ARG A 1 97 ? 6.401 2.992 -11.005 1.00 93.31 97 ARG A N 1
ATOM 744 C CA . ARG A 1 97 ? 5.826 4.001 -11.911 1.00 93.31 97 ARG A CA 1
ATOM 745 C C . ARG A 1 97 ? 4.328 3.791 -12.099 1.00 93.31 97 ARG A C 1
ATOM 747 O O . ARG A 1 97 ? 3.586 4.756 -11.975 1.00 93.31 97 ARG A O 1
ATOM 754 N N . MET A 1 98 ? 3.897 2.548 -12.313 1.00 92.81 98 MET A N 1
ATOM 755 C CA . MET A 1 98 ? 2.480 2.204 -12.468 1.00 92.81 98 MET A CA 1
ATOM 756 C C . MET A 1 98 ? 1.659 2.539 -11.215 1.00 92.81 98 MET A C 1
ATOM 758 O O . MET A 1 98 ? 0.546 3.040 -11.335 1.00 92.81 98 MET A O 1
ATOM 762 N N . LYS A 1 99 ? 2.210 2.314 -10.015 1.00 94.88 99 LYS A N 1
ATOM 763 C CA . LYS A 1 99 ? 1.578 2.680 -8.736 1.00 94.88 99 LYS A CA 1
ATOM 764 C C . LYS A 1 99 ? 1.392 4.192 -8.593 1.00 94.88 99 LYS A C 1
ATOM 766 O O . LYS A 1 99 ? 0.299 4.641 -8.262 1.00 94.88 99 LYS A O 1
ATOM 771 N N . VAL A 1 100 ? 2.434 4.979 -8.880 1.00 93.94 100 VAL A N 1
ATOM 772 C CA . VAL A 1 100 ? 2.363 6.456 -8.857 1.00 93.94 100 VAL A CA 1
ATOM 773 C C . VAL A 1 100 ? 1.305 6.952 -9.840 1.00 93.94 100 VAL A C 1
ATOM 775 O O . VAL A 1 100 ? 0.405 7.700 -9.476 1.00 93.94 100 VAL A O 1
ATOM 778 N N . GLN A 1 101 ? 1.379 6.452 -11.067 1.00 90.31 101 GLN A N 1
ATOM 779 C CA . GLN A 1 101 ? 0.459 6.764 -12.149 1.00 90.31 101 GLN A CA 1
ATOM 780 C C . GLN A 1 101 ? -1.003 6.444 -11.816 1.00 90.31 101 GLN A C 1
ATOM 782 O O . GLN A 1 101 ? -1.886 7.249 -12.109 1.00 90.31 101 GLN A O 1
ATOM 787 N N . LEU A 1 102 ? -1.264 5.291 -11.189 1.00 92.06 102 LEU A N 1
ATOM 788 C CA . LEU A 1 102 ? -2.604 4.922 -10.742 1.00 92.06 102 LEU A CA 1
ATOM 789 C C . LEU A 1 102 ? -3.150 5.937 -9.737 1.00 92.06 102 LEU A C 1
ATOM 791 O O . LEU A 1 102 ? -4.293 6.360 -9.860 1.00 92.06 102 LEU A O 1
ATOM 795 N N . LEU A 1 103 ? -2.347 6.348 -8.758 1.00 92.94 103 LEU A N 1
ATOM 796 C CA . LEU A 1 103 ? -2.801 7.289 -7.733 1.00 92.94 103 LEU A CA 1
ATOM 797 C C . LEU A 1 103 ? -3.017 8.695 -8.281 1.00 92.94 103 LEU A C 1
ATOM 799 O O . LEU A 1 103 ? -3.982 9.348 -7.890 1.00 92.94 103 LEU A O 1
ATOM 803 N N . ASP A 1 104 ? -2.173 9.140 -9.210 1.00 90.88 104 ASP A N 1
ATOM 804 C CA . ASP A 1 104 ? -2.387 10.403 -9.917 1.00 90.88 104 ASP A CA 1
ATOM 805 C C . ASP A 1 104 ? -3.698 10.361 -10.719 1.00 90.88 104 ASP A C 1
ATOM 807 O O . ASP A 1 104 ? -4.474 11.321 -10.695 1.00 90.88 104 ASP A O 1
ATOM 811 N N . TYR A 1 105 ? -3.991 9.230 -11.372 1.00 89.94 105 TYR A N 1
ATOM 812 C CA . TYR A 1 105 ? -5.253 9.020 -12.079 1.00 89.94 105 TYR A CA 1
ATOM 813 C C . TYR A 1 105 ? -6.455 9.035 -11.128 1.00 89.94 105 TYR A C 1
ATOM 815 O O . TYR A 1 105 ? -7.393 9.794 -11.354 1.00 89.94 105 TYR A O 1
ATOM 823 N N . VAL A 1 106 ? -6.412 8.267 -10.035 1.00 90.06 106 VAL A N 1
ATOM 824 C CA . VAL A 1 106 ? -7.479 8.233 -9.018 1.00 90.06 106 VAL A CA 1
ATOM 825 C C . VAL A 1 106 ? -7.735 9.629 -8.440 1.00 90.06 106 VAL A C 1
ATOM 827 O O . VAL A 1 106 ? -8.881 10.021 -8.240 1.00 90.06 106 VAL A O 1
ATOM 830 N N . GLY A 1 107 ? -6.678 10.410 -8.203 1.00 88.88 107 GLY A N 1
ATOM 831 C CA . GLY A 1 107 ? -6.788 11.746 -7.624 1.00 88.88 107 GLY A CA 1
ATOM 832 C C . GLY A 1 107 ? -7.314 12.826 -8.568 1.00 88.88 107 GLY A C 1
ATOM 833 O O . GLY A 1 107 ? -7.902 13.802 -8.102 1.00 88.88 107 GLY A O 1
ATOM 834 N N . THR A 1 108 ? -7.084 12.691 -9.876 1.00 86.50 108 THR A N 1
ATOM 835 C CA . THR A 1 108 ? -7.383 13.747 -10.863 1.00 86.50 108 THR A CA 1
ATOM 836 C C . THR A 1 108 ? -8.476 13.377 -11.864 1.00 86.50 108 THR A C 1
ATOM 838 O O . THR A 1 108 ? -8.965 14.250 -12.581 1.00 86.50 108 THR A O 1
ATOM 841 N N . GLY A 1 109 ? -8.823 12.093 -11.973 1.00 80.25 109 GLY A N 1
ATOM 842 C CA . GLY A 1 109 ? -9.645 11.545 -13.054 1.00 80.25 109 GLY A CA 1
ATOM 843 C C . GLY A 1 109 ? -8.996 11.645 -14.442 1.00 80.25 109 GLY A C 1
ATOM 844 O O . GLY A 1 109 ? -9.622 11.293 -15.441 1.00 80.25 109 GLY A O 1
ATOM 845 N N . CYS A 1 110 ? -7.756 12.138 -14.531 1.00 73.75 110 CYS A N 1
ATOM 846 C CA . CYS A 1 110 ? -7.057 12.406 -15.779 1.00 73.75 110 CYS A CA 1
ATOM 847 C C . CYS A 1 110 ? -5.841 11.491 -15.907 1.00 73.75 110 CYS A C 1
ATOM 849 O O . CYS A 1 110 ? -5.024 11.380 -14.996 1.00 73.75 110 CYS A O 1
ATOM 851 N N . ILE A 1 111 ? -5.671 10.872 -17.075 1.00 66.69 111 ILE A N 1
ATOM 852 C CA . ILE A 1 111 ? -4.403 10.225 -17.416 1.00 66.69 111 ILE A CA 1
ATOM 853 C C . ILE A 1 111 ? -3.462 11.337 -17.872 1.00 66.69 111 ILE A C 1
ATOM 855 O O . ILE A 1 111 ? -3.749 12.037 -18.847 1.00 66.69 111 ILE A O 1
ATOM 859 N N . ALA A 1 112 ? -2.338 11.525 -17.178 1.00 61.94 112 ALA A N 1
ATOM 860 C CA . ALA A 1 112 ? -1.290 12.402 -17.679 1.00 61.94 112 ALA A CA 1
ATOM 861 C C . ALA A 1 112 ? -0.877 11.908 -19.077 1.00 61.94 112 ALA A C 1
ATOM 863 O O . ALA A 1 112 ? -0.480 10.754 -19.230 1.00 61.94 112 ALA A O 1
ATOM 864 N N . GLN A 1 113 ? -0.954 12.775 -20.094 1.00 55.38 113 GLN A N 1
ATOM 865 C CA . GLN A 1 113 ? -0.647 12.485 -21.509 1.00 55.38 113 GLN A CA 1
ATOM 866 C C . GLN A 1 113 ? 0.810 12.043 -21.783 1.00 55.38 113 GLN A C 1
ATOM 868 O O . GLN A 1 113 ? 1.257 12.034 -22.929 1.00 55.38 113 GLN A O 1
ATOM 873 N N . GLN A 1 114 ? 1.580 11.670 -20.762 1.00 54.22 114 GLN A N 1
ATOM 874 C CA . GLN A 1 114 ? 2.925 11.136 -20.915 1.00 54.22 114 GLN A CA 1
ATOM 875 C C . GLN A 1 114 ? 2.859 9.697 -21.456 1.00 54.22 114 GLN A C 1
ATOM 877 O O . GLN A 1 114 ? 2.767 8.728 -20.711 1.00 54.22 114 GLN A O 1
ATOM 882 N N . SER A 1 115 ? 2.832 9.631 -22.789 1.00 45.44 115 SER A N 1
ATOM 883 C CA . SER A 1 115 ? 3.429 8.656 -23.712 1.00 45.44 115 SER A CA 1
ATOM 884 C C . SER A 1 115 ? 3.484 7.181 -23.284 1.00 45.44 115 SER A C 1
ATOM 886 O O . SER A 1 115 ? 4.279 6.802 -22.430 1.00 45.44 115 SER A O 1
ATOM 888 N N . GLY A 1 116 ? 2.775 6.317 -24.023 1.00 52.25 116 GLY A N 1
ATOM 889 C CA . GLY A 1 116 ? 3.127 4.891 -24.127 1.00 52.25 116 GLY A CA 1
ATOM 890 C C . GLY A 1 116 ? 2.445 3.946 -23.140 1.00 52.25 116 GLY A C 1
ATOM 891 O O . GLY A 1 116 ? 3.027 2.932 -22.767 1.00 52.25 116 GLY A O 1
ATOM 892 N N . TRP A 1 117 ? 1.221 4.260 -22.721 1.00 61.53 117 TRP A N 1
ATOM 893 C CA . TRP A 1 117 ? 0.402 3.356 -21.919 1.00 61.53 117 TRP A CA 1
ATOM 894 C C . TRP A 1 117 ? -0.143 2.227 -22.798 1.00 61.53 117 TRP A C 1
ATOM 896 O O . TRP A 1 117 ? -1.257 2.317 -23.303 1.00 61.53 117 TRP A O 1
ATOM 906 N N . ASP A 1 118 ? 0.641 1.171 -22.989 1.00 61.12 118 ASP A N 1
ATOM 907 C CA . ASP A 1 118 ? 0.118 -0.112 -23.458 1.00 61.12 118 ASP A CA 1
ATOM 908 C C . ASP A 1 118 ? 0.248 -1.132 -22.327 1.00 61.12 118 ASP A C 1
ATOM 910 O O . ASP A 1 118 ? 1.274 -1.782 -22.136 1.00 61.12 118 ASP A O 1
ATOM 914 N N . LEU A 1 119 ? -0.789 -1.179 -21.491 1.00 55.06 119 LEU A N 1
ATOM 915 C CA . LEU A 1 119 ? -0.879 -2.067 -20.329 1.00 55.06 119 LEU A CA 1
ATOM 916 C C . LEU A 1 119 ? -1.848 -3.218 -20.611 1.00 55.06 119 LEU A C 1
ATOM 918 O O . LEU A 1 119 ? -2.588 -3.652 -19.729 1.00 55.06 119 LEU A O 1
ATOM 922 N N . GLY A 1 120 ? -1.853 -3.696 -21.860 1.00 55.47 120 GLY A N 1
ATOM 923 C CA . GLY A 1 120 ? -2.455 -4.976 -22.224 1.00 55.47 120 GLY A CA 1
ATOM 924 C C . GLY A 1 120 ? -3.971 -5.043 -22.043 1.00 55.47 120 GLY A C 1
ATOM 925 O O . GLY A 1 120 ? -4.493 -6.100 -21.705 1.00 55.47 120 GLY A O 1
ATOM 926 N N . GLY A 1 121 ? -4.684 -3.930 -22.240 1.00 61.19 121 GLY A N 1
ATOM 927 C CA . GLY A 1 121 ? -6.151 -3.921 -22.243 1.00 61.19 121 GLY A CA 1
ATOM 928 C C . GLY A 1 121 ? -6.828 -3.942 -20.868 1.00 61.19 121 GLY A C 1
ATOM 929 O O . GLY A 1 121 ? -8.025 -4.209 -20.797 1.00 61.19 121 GLY A O 1
ATOM 930 N N . LEU A 1 122 ? -6.108 -3.652 -19.778 1.00 69.50 122 LEU A N 1
ATOM 931 C CA . LEU A 1 122 ? -6.743 -3.393 -18.482 1.00 69.50 122 LEU A CA 1
ATOM 932 C C . LEU A 1 122 ? -7.658 -2.163 -18.567 1.00 69.50 122 LEU A C 1
ATOM 934 O O . LEU A 1 122 ? -7.248 -1.112 -19.055 1.00 69.50 122 LEU A O 1
ATOM 938 N N . ASP A 1 123 ? -8.886 -2.291 -18.066 1.00 79.12 123 ASP A N 1
ATOM 939 C CA . ASP A 1 123 ? -9.812 -1.169 -17.934 1.00 79.12 123 ASP A CA 1
ATOM 940 C C . ASP A 1 123 ? -9.439 -0.342 -16.702 1.00 79.12 123 ASP A C 1
ATOM 942 O O . ASP A 1 123 ? -9.805 -0.658 -15.569 1.00 79.12 123 ASP A O 1
ATOM 946 N N . TRP A 1 124 ? -8.654 0.709 -16.922 1.00 79.94 124 TRP A N 1
ATOM 947 C CA . TRP A 1 124 ? -8.256 1.624 -15.858 1.00 79.94 124 TRP A CA 1
ATOM 948 C C . TRP A 1 124 ? -9.384 2.560 -15.433 1.00 79.94 124 TRP A C 1
ATOM 950 O O . TRP A 1 124 ? -9.323 3.103 -14.331 1.00 79.94 124 TRP A O 1
ATOM 960 N N . GLN A 1 125 ? -10.407 2.741 -16.275 1.00 82.81 125 GLN A N 1
ATOM 961 C CA . GLN A 1 125 ? -11.468 3.714 -16.025 1.00 82.81 125 GLN A CA 1
ATOM 962 C C . GLN A 1 125 ? -12.237 3.375 -14.754 1.00 82.81 125 GLN A C 1
ATOM 964 O O . GLN A 1 125 ? -12.593 4.275 -13.998 1.00 82.81 125 GLN A O 1
ATOM 969 N N . ARG A 1 126 ? -12.368 2.082 -14.441 1.00 89.62 126 ARG A N 1
ATOM 970 C CA . ARG A 1 126 ? -12.982 1.618 -13.192 1.00 89.62 126 ARG A CA 1
ATOM 971 C C . ARG A 1 126 ? -12.295 2.151 -11.931 1.00 89.62 126 ARG A C 1
ATOM 973 O O . ARG A 1 126 ? -12.959 2.357 -10.926 1.00 89.62 126 ARG A O 1
ATOM 980 N N . PHE A 1 127 ? -10.989 2.439 -11.955 1.00 91.88 127 PHE A N 1
ATOM 981 C CA . PHE A 1 127 ? -10.310 2.983 -10.771 1.00 91.88 127 PHE A CA 1
ATOM 982 C C . PHE A 1 127 ? -10.715 4.431 -10.469 1.00 91.88 127 PHE A C 1
ATOM 984 O O . PHE A 1 127 ? -10.500 4.885 -9.346 1.00 91.88 127 PHE A O 1
ATOM 991 N N . ALA A 1 128 ? -11.350 5.146 -11.405 1.00 90.12 128 ALA A N 1
ATOM 992 C CA . ALA A 1 128 ? -11.968 6.439 -11.109 1.00 90.12 128 ALA A CA 1
ATOM 993 C C . ALA A 1 128 ? -13.114 6.318 -10.085 1.00 90.12 128 ALA A C 1
ATOM 995 O O . ALA A 1 128 ? -13.472 7.304 -9.447 1.00 90.12 128 ALA A O 1
ATOM 996 N N . GLU A 1 129 ? -13.651 5.109 -9.887 1.00 92.75 129 GLU A N 1
ATOM 997 C CA . GLU A 1 129 ? -14.674 4.794 -8.884 1.00 92.75 129 GLU A CA 1
ATOM 998 C C . GLU A 1 129 ? -14.080 4.499 -7.495 1.00 92.75 129 GLU A C 1
ATOM 1000 O O . GLU A 1 129 ? -14.810 4.145 -6.569 1.00 92.75 129 GLU A O 1
ATOM 1005 N N . THR A 1 130 ? -12.759 4.633 -7.317 1.00 95.50 130 THR A N 1
ATOM 1006 C CA . THR A 1 130 ? -12.111 4.418 -6.014 1.00 95.50 130 THR A CA 1
ATOM 1007 C C . THR A 1 130 ? -12.729 5.344 -4.959 1.00 95.50 130 THR A C 1
ATOM 1009 O O . THR A 1 130 ? -12.753 6.563 -5.164 1.00 95.50 130 THR A O 1
ATOM 1012 N N . PRO A 1 131 ? -13.183 4.813 -3.805 1.00 96.50 131 PRO A N 1
ATOM 1013 C CA . PRO A 1 131 ? -13.738 5.635 -2.740 1.00 96.50 131 PRO A CA 1
ATOM 1014 C C . PRO A 1 131 ? -12.772 6.741 -2.319 1.00 96.50 131 PRO A C 1
ATOM 1016 O O . PRO A 1 131 ? -11.580 6.502 -2.103 1.00 96.50 131 PRO A O 1
ATOM 1019 N N . ARG A 1 132 ? -13.302 7.958 -2.163 1.00 95.12 132 ARG A N 1
ATOM 1020 C CA . ARG A 1 132 ? -12.505 9.137 -1.803 1.00 95.12 132 ARG A CA 1
ATOM 1021 C C . ARG A 1 132 ? -11.683 8.909 -0.536 1.00 95.12 132 ARG A C 1
ATOM 1023 O O . ARG A 1 132 ? -10.527 9.324 -0.493 1.00 95.12 132 ARG A O 1
ATOM 1030 N N . ASP A 1 133 ? -12.260 8.246 0.457 1.00 96.50 133 ASP A N 1
ATOM 1031 C CA . ASP A 1 133 ? -11.601 8.055 1.746 1.00 96.50 133 ASP A CA 1
ATOM 1032 C C . ASP A 1 133 ? -10.448 7.040 1.643 1.00 96.50 133 ASP A C 1
ATOM 1034 O O . ASP A 1 133 ? -9.386 7.254 2.227 1.00 96.50 133 ASP A O 1
ATOM 1038 N N . LEU A 1 134 ? -10.572 6.018 0.781 1.00 96.56 134 LEU A N 1
ATOM 1039 C CA . LEU A 1 134 ? -9.467 5.111 0.442 1.00 96.56 134 LEU A CA 1
ATOM 1040 C C . LEU A 1 134 ? -8.349 5.847 -0.313 1.00 96.56 134 LEU A C 1
ATOM 1042 O O . LEU A 1 134 ? -7.167 5.651 -0.028 1.00 96.56 134 LEU A O 1
ATOM 1046 N N . TYR A 1 135 ? -8.691 6.742 -1.243 1.00 96.06 135 TYR A N 1
ATOM 1047 C CA . TYR A 1 135 ? -7.685 7.592 -1.885 1.00 96.06 135 TYR A CA 1
ATOM 1048 C C . TYR A 1 135 ? -6.978 8.505 -0.869 1.00 96.06 135 TYR A C 1
ATOM 1050 O O . TYR A 1 135 ? -5.753 8.621 -0.880 1.00 96.06 135 TYR A O 1
ATOM 1058 N N . GLN A 1 136 ? -7.716 9.125 0.054 1.00 96.62 136 GLN A N 1
ATOM 1059 C CA . GLN A 1 136 ? -7.125 9.927 1.127 1.00 96.62 136 GLN A CA 1
ATOM 1060 C C . GLN A 1 136 ? -6.214 9.089 2.028 1.00 96.62 136 GLN A C 1
ATOM 1062 O O . GLN A 1 136 ? -5.125 9.549 2.369 1.00 96.62 136 GLN A O 1
ATOM 1067 N N . PHE A 1 137 ? -6.606 7.853 2.338 1.00 97.12 137 PHE A N 1
ATOM 1068 C CA . PHE A 1 137 ? -5.780 6.904 3.076 1.00 97.12 137 PHE A CA 1
ATOM 1069 C C . PHE A 1 137 ? -4.426 6.684 2.380 1.00 97.12 137 PHE A C 1
ATOM 1071 O O . PHE A 1 137 ? -3.385 6.845 3.022 1.00 97.12 137 PHE A O 1
ATOM 1078 N N . PHE A 1 138 ? -4.404 6.440 1.059 1.00 95.75 138 PHE A N 1
ATOM 1079 C CA . PHE A 1 138 ? -3.153 6.362 0.283 1.00 95.75 138 PHE A CA 1
ATOM 1080 C C . PHE A 1 138 ? -2.291 7.619 0.441 1.00 95.75 138 PHE A C 1
ATOM 1082 O O . PHE A 1 138 ? -1.083 7.529 0.664 1.00 95.75 138 PHE A O 1
ATOM 1089 N N . ARG A 1 139 ? -2.898 8.808 0.342 1.00 95.19 139 ARG 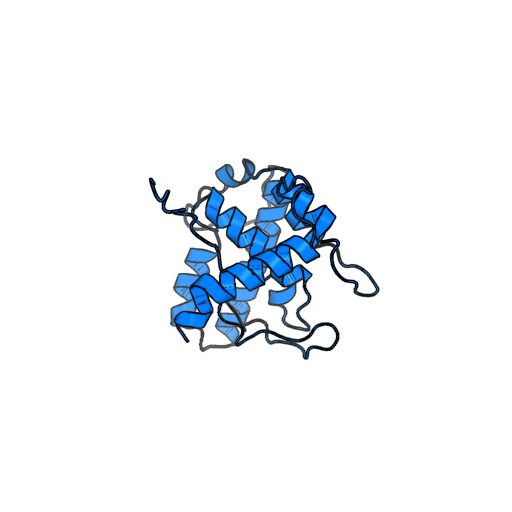A N 1
ATOM 1090 C CA . ARG A 1 139 ? -2.166 10.082 0.437 1.00 95.19 139 ARG A CA 1
ATOM 1091 C C . ARG A 1 139 ? -1.546 10.302 1.813 1.00 95.19 139 ARG A C 1
ATOM 1093 O O . ARG A 1 139 ? -0.427 10.811 1.891 1.00 95.19 139 ARG A O 1
ATOM 1100 N N . VAL A 1 140 ? -2.234 9.903 2.882 1.00 94.81 140 VAL A N 1
ATOM 1101 C CA . VAL A 1 140 ? -1.679 9.967 4.240 1.00 94.81 140 VAL A CA 1
ATOM 1102 C C . VAL A 1 140 ? -0.495 9.006 4.374 1.00 94.81 140 VAL A C 1
ATOM 1104 O O . VAL A 1 140 ? 0.551 9.429 4.858 1.00 94.81 140 VAL A O 1
ATOM 1107 N N . CYS A 1 141 ? -0.597 7.775 3.860 1.00 94.38 141 CYS A N 1
ATOM 1108 C CA . CYS A 1 141 ? 0.507 6.802 3.889 1.00 94.38 141 CYS A CA 1
ATOM 1109 C C . CYS A 1 141 ? 1.759 7.294 3.140 1.00 94.38 141 CYS A C 1
ATOM 1111 O O . CYS A 1 141 ? 2.883 6.992 3.524 1.00 94.38 141 CYS A O 1
ATOM 1113 N N . GLN A 1 142 ? 1.589 8.104 2.094 1.00 93.31 142 GLN A N 1
ATOM 1114 C CA . GLN A 1 142 ? 2.704 8.664 1.319 1.00 93.31 142 GLN A CA 1
ATOM 1115 C C . GLN A 1 142 ? 3.324 9.928 1.916 1.00 93.31 142 GLN A C 1
ATOM 1117 O O . GLN A 1 142 ? 4.343 10.415 1.418 1.00 93.31 142 GLN A O 1
ATOM 1122 N N . THR A 1 143 ? 2.710 10.498 2.952 1.00 91.25 143 THR A N 1
ATOM 1123 C CA . THR A 1 143 ? 3.187 11.744 3.544 1.00 91.25 143 THR A CA 1
ATOM 1124 C C . THR A 1 143 ? 4.425 11.469 4.388 1.00 91.25 143 THR A C 1
ATOM 1126 O O . THR A 1 143 ? 4.361 10.851 5.446 1.00 91.25 143 THR A O 1
ATOM 1129 N N . GLU A 1 144 ? 5.581 11.952 3.931 1.00 86.69 144 GLU A N 1
ATOM 1130 C CA . GLU A 1 144 ? 6.816 11.818 4.696 1.00 86.69 144 GLU A CA 1
ATOM 1131 C C . GLU A 1 144 ? 6.826 12.785 5.890 1.00 86.69 144 GLU A C 1
ATOM 1133 O O . GLU A 1 144 ? 6.924 14.002 5.727 1.00 86.69 144 GLU A O 1
ATOM 1138 N N . VAL A 1 145 ? 6.792 12.234 7.106 1.00 86.69 145 VAL A N 1
ATOM 1139 C CA . VAL A 1 145 ? 6.954 13.002 8.347 1.00 86.69 145 VAL A CA 1
ATOM 1140 C C . VAL A 1 145 ? 8.439 13.085 8.715 1.00 86.69 145 VAL A C 1
ATOM 1142 O O . VAL A 1 145 ? 9.142 12.072 8.763 1.00 86.69 145 VAL A O 1
ATOM 1145 N N . LYS A 1 146 ? 8.935 14.306 8.965 1.00 88.00 146 LYS A N 1
ATOM 1146 C CA . LYS A 1 146 ? 10.317 14.581 9.400 1.00 88.00 146 LYS A CA 1
ATOM 1147 C C . LYS A 1 146 ? 10.311 15.312 10.750 1.00 88.00 146 LYS A C 1
ATOM 1149 O O . LYS A 1 146 ? 9.819 16.438 10.798 1.00 88.00 146 LYS A O 1
ATOM 1154 N N . PRO A 1 147 ? 10.881 14.728 11.826 1.00 85.44 147 PRO A N 1
ATOM 1155 C CA . PRO A 1 147 ? 11.496 13.393 11.899 1.00 85.44 147 PRO A CA 1
ATOM 1156 C C . PRO A 1 147 ? 10.461 12.262 11.737 1.00 85.44 147 PRO A C 1
ATOM 1158 O O . PRO A 1 147 ? 9.277 12.526 11.937 1.00 85.44 147 PRO A O 1
ATOM 1161 N N . PRO A 1 148 ? 10.877 11.022 11.405 1.00 84.38 148 PRO A N 1
ATOM 1162 C CA . PRO A 1 148 ? 9.960 9.887 11.332 1.00 84.38 148 PRO A CA 1
ATOM 1163 C C . PRO A 1 148 ? 9.177 9.721 12.637 1.00 84.38 148 PRO A C 1
ATOM 1165 O O . PRO A 1 148 ? 9.758 9.735 13.724 1.00 84.38 148 PRO A O 1
ATOM 1168 N N . GLN A 1 149 ? 7.862 9.565 12.523 1.00 86.62 149 GLN A N 1
ATOM 1169 C CA . GLN A 1 149 ? 6.951 9.340 13.645 1.00 86.62 149 GLN A CA 1
ATOM 1170 C C . GLN A 1 149 ? 6.135 8.074 13.385 1.00 86.62 149 GLN A C 1
ATOM 1172 O O . GLN A 1 149 ? 6.303 7.420 12.359 1.00 86.62 149 GLN A O 1
ATOM 1177 N N . ARG A 1 150 ? 5.312 7.663 14.351 1.00 88.00 150 ARG A N 1
ATOM 1178 C CA . ARG A 1 150 ? 4.325 6.610 14.098 1.00 88.00 150 ARG A CA 1
ATOM 1179 C C . ARG A 1 150 ? 3.113 7.229 13.389 1.00 88.00 150 ARG A C 1
ATOM 1181 O O . ARG A 1 150 ? 2.740 8.341 13.767 1.00 88.00 150 ARG A O 1
ATOM 1188 N N . PRO A 1 151 ? 2.493 6.526 12.428 1.00 90.81 151 PRO A N 1
ATOM 1189 C CA . PRO A 1 151 ? 1.243 6.967 11.821 1.00 90.81 151 PRO A CA 1
ATOM 1190 C C . PRO A 1 151 ? 0.141 7.176 12.863 1.00 90.81 151 PRO A C 1
ATOM 1192 O O . PRO A 1 151 ? 0.072 6.455 13.863 1.00 90.81 151 PRO A O 1
ATOM 1195 N N . ASP A 1 152 ? -0.756 8.128 12.603 1.00 90.31 152 ASP A N 1
ATOM 1196 C CA . ASP A 1 152 ? -2.000 8.265 13.360 1.00 90.31 152 ASP A CA 1
ATOM 1197 C C . ASP A 1 152 ? -2.994 7.192 12.896 1.00 90.31 152 ASP A C 1
ATOM 1199 O O . ASP A 1 152 ? -3.819 7.400 12.003 1.00 90.31 152 ASP A O 1
ATOM 1203 N N . TYR A 1 153 ? -2.876 6.003 13.487 1.00 89.62 153 TYR A N 1
ATOM 1204 C CA . TYR A 1 153 ? -3.724 4.862 13.149 1.00 89.62 153 TYR A CA 1
ATOM 1205 C C . TYR A 1 153 ? -5.212 5.131 13.391 1.00 89.62 153 TYR A C 1
ATOM 1207 O O . TYR A 1 153 ? -6.042 4.554 12.696 1.00 89.62 153 TYR A O 1
ATOM 1215 N N . ALA A 1 154 ? -5.566 6.000 14.345 1.00 87.38 154 ALA A N 1
ATOM 1216 C CA . ALA A 1 154 ? -6.963 6.327 14.612 1.00 87.38 154 ALA A CA 1
ATOM 1217 C C . ALA A 1 154 ? -7.552 7.162 13.468 1.00 87.38 154 ALA A C 1
ATOM 1219 O O . ALA A 1 154 ? -8.632 6.843 12.970 1.00 87.38 154 ALA A O 1
ATOM 1220 N N . ALA A 1 155 ? -6.817 8.176 13.001 1.00 90.50 155 ALA A N 1
ATOM 1221 C CA . ALA A 1 155 ? -7.220 8.970 11.842 1.00 90.50 155 ALA A CA 1
ATOM 1222 C C . ALA A 1 155 ? -7.293 8.123 10.559 1.00 90.50 155 ALA A C 1
ATOM 1224 O O . ALA A 1 155 ? -8.242 8.242 9.787 1.00 90.50 155 ALA A O 1
ATOM 1225 N N . LEU A 1 156 ? -6.321 7.231 10.351 1.00 93.25 156 LEU A N 1
ATOM 1226 C CA . LEU A 1 156 ? -6.305 6.306 9.216 1.00 93.25 156 LEU A CA 1
ATOM 1227 C C . LEU A 1 156 ? -7.474 5.317 9.252 1.00 93.25 156 LEU A C 1
ATOM 1229 O O . LEU A 1 156 ? -8.108 5.087 8.228 1.00 93.25 156 LEU A O 1
ATOM 1233 N N . ALA A 1 157 ? -7.797 4.760 10.419 1.00 91.88 157 ALA A N 1
ATOM 1234 C CA . ALA A 1 157 ? -8.950 3.881 10.565 1.00 91.88 157 ALA A CA 1
ATOM 1235 C C . ALA A 1 157 ? -10.261 4.630 10.278 1.00 91.88 157 ALA A C 1
ATOM 1237 O O . ALA A 1 157 ? -11.128 4.096 9.590 1.00 91.88 157 ALA A O 1
ATOM 1238 N N . ALA A 1 158 ? -10.392 5.880 10.737 1.00 92.19 158 ALA A N 1
ATOM 1239 C CA . ALA A 1 158 ? -11.572 6.700 10.465 1.00 92.19 158 ALA A CA 1
ATOM 1240 C C . ALA A 1 158 ? -11.802 6.925 8.956 1.00 92.19 158 ALA A C 1
ATOM 1242 O O . ALA A 1 158 ? -12.945 6.884 8.506 1.00 92.19 158 ALA A O 1
ATOM 1243 N N . LEU A 1 159 ? -10.734 7.073 8.156 1.00 94.62 159 LEU A N 1
ATOM 1244 C CA . LEU A 1 159 ? -10.828 7.109 6.685 1.00 94.62 159 LEU A CA 1
ATOM 1245 C C . LEU A 1 159 ? -11.362 5.796 6.089 1.00 94.62 159 LEU A C 1
ATOM 1247 O O . LEU A 1 159 ? -11.908 5.788 4.996 1.00 94.62 159 LEU A O 1
ATOM 1251 N N . LEU A 1 160 ? -11.233 4.673 6.788 1.00 94.00 160 LEU A N 1
ATOM 1252 C CA . LEU A 1 160 ? -11.781 3.388 6.351 1.00 94.00 160 LEU A CA 1
ATOM 1253 C C . LEU A 1 160 ? -13.178 3.113 6.933 1.00 94.00 160 LEU A C 1
ATOM 1255 O O . LEU A 1 160 ? -13.651 1.980 6.892 1.00 94.00 160 LEU A O 1
ATOM 1259 N N . GLY A 1 161 ? -13.846 4.140 7.469 1.00 92.19 161 GLY A N 1
ATOM 1260 C CA . GLY A 1 161 ? -15.204 4.040 8.009 1.00 92.19 161 GLY A CA 1
ATOM 1261 C C . GLY A 1 161 ? -15.274 3.475 9.426 1.00 92.19 161 GLY A C 1
ATOM 1262 O O . GLY A 1 161 ? -16.355 3.118 9.891 1.00 92.19 161 GLY A O 1
ATOM 1263 N N . TYR A 1 162 ? -14.143 3.388 10.126 1.00 89.19 162 TYR A N 1
ATOM 1264 C CA . TYR A 1 162 ? -14.129 2.955 11.513 1.00 89.19 162 TYR A CA 1
ATOM 1265 C C . TYR A 1 162 ? -14.741 4.023 12.436 1.00 89.19 162 TYR A C 1
ATOM 1267 O O . TYR A 1 162 ? -14.327 5.182 12.440 1.00 89.19 162 TYR A O 1
ATOM 1275 N N . ASP A 1 163 ? -15.720 3.615 13.242 1.00 86.56 163 ASP A N 1
ATOM 1276 C CA . ASP A 1 163 ? -16.576 4.496 14.046 1.00 86.56 163 ASP A CA 1
ATOM 1277 C C . ASP A 1 163 ? -16.053 4.781 15.467 1.00 86.56 163 ASP A C 1
ATOM 1279 O O . ASP A 1 163 ? -16.692 5.502 16.235 1.00 86.56 163 ASP A O 1
ATOM 1283 N N . GLY A 1 164 ? -14.893 4.232 15.838 1.00 80.19 164 GLY A N 1
ATOM 1284 C CA . GLY A 1 164 ? -14.308 4.424 17.168 1.00 80.19 164 GLY A CA 1
ATOM 1285 C C . GLY A 1 164 ? -14.832 3.474 18.251 1.00 80.19 164 GLY A C 1
ATOM 1286 O O . GLY A 1 164 ? -14.432 3.605 19.410 1.00 80.19 164 GLY A O 1
ATOM 1287 N N . SER A 1 165 ? -15.693 2.510 17.910 1.00 80.44 165 SER A N 1
ATOM 1288 C CA . SER A 1 165 ? -16.283 1.564 18.872 1.00 80.44 165 SER A CA 1
ATOM 1289 C C . SER A 1 165 ? -15.273 0.614 19.551 1.00 80.44 165 SER A C 1
ATOM 1291 O O . SER A 1 165 ? -15.508 0.136 20.662 1.00 80.44 165 SER A O 1
ATOM 1293 N N . LEU A 1 166 ? -14.120 0.375 18.930 1.00 73.25 166 LEU A N 1
ATOM 1294 C CA . LEU A 1 166 ? -13.025 -0.512 19.340 1.00 73.25 166 LEU A CA 1
ATOM 1295 C C . LEU A 1 166 ? -11.704 0.242 19.641 1.00 73.25 166 LEU A C 1
ATOM 1297 O O . LEU A 1 166 ? -10.857 0.474 18.774 1.00 73.25 166 LEU A O 1
ATOM 1301 N N . THR A 1 167 ? -11.475 0.632 20.894 1.00 79.94 167 THR A N 1
ATOM 1302 C CA . THR A 1 167 ? -10.194 1.275 21.277 1.00 79.94 167 THR A CA 1
ATOM 1303 C C . THR A 1 167 ? -8.975 0.436 20.839 1.00 79.94 167 THR A C 1
ATOM 1305 O O . THR A 1 167 ? -9.096 -0.786 20.809 1.00 79.94 167 THR A O 1
ATOM 1308 N N . PRO A 1 168 ? -7.783 1.015 20.574 1.00 71.56 168 PRO A N 1
ATOM 1309 C CA . PRO A 1 168 ? -6.594 0.232 20.205 1.00 71.56 168 PRO A CA 1
ATOM 1310 C C . PRO A 1 168 ? -6.270 -0.898 21.193 1.00 71.56 168 PRO A C 1
ATOM 1312 O O . PRO A 1 168 ? -5.948 -2.010 20.793 1.00 71.56 168 PRO A O 1
ATOM 1315 N N . MET A 1 169 ? -6.437 -0.641 22.496 1.00 73.75 169 MET A N 1
ATOM 1316 C CA . MET A 1 169 ? -6.289 -1.661 23.538 1.00 73.75 169 MET A CA 1
ATOM 1317 C C . MET A 1 169 ? -7.395 -2.725 23.467 1.00 73.75 169 MET A C 1
ATOM 1319 O O . MET A 1 169 ? -7.140 -3.899 23.721 1.00 73.75 169 MET A O 1
ATOM 1323 N N . GLY A 1 170 ? -8.620 -2.325 23.119 1.00 78.06 170 GLY A N 1
ATOM 1324 C CA . GLY A 1 170 ? -9.731 -3.236 22.853 1.00 78.06 170 GLY A CA 1
ATOM 1325 C C . GLY A 1 170 ? -9.483 -4.121 21.632 1.00 78.06 170 GLY A C 1
ATOM 1326 O O . GLY A 1 170 ? -9.739 -5.318 21.716 1.00 78.06 170 GLY A O 1
ATOM 1327 N N . ALA A 1 171 ? -8.928 -3.562 20.554 1.00 71.06 171 ALA A N 1
ATOM 1328 C CA . ALA A 1 171 ? -8.520 -4.299 19.362 1.00 71.06 171 ALA A CA 1
ATOM 1329 C C . ALA A 1 171 ? -7.414 -5.306 19.694 1.00 71.06 171 ALA A C 1
ATOM 1331 O O . ALA A 1 171 ? -7.585 -6.490 19.441 1.00 71.06 171 ALA A O 1
ATOM 1332 N N . GLU A 1 172 ? -6.347 -4.886 20.385 1.00 72.25 172 GLU A N 1
ATOM 1333 C CA . GLU A 1 172 ? -5.264 -5.798 20.780 1.00 72.25 172 GLU A CA 1
ATOM 1334 C C . GLU A 1 172 ? -5.759 -6.921 21.711 1.00 72.25 172 GLU A C 1
ATOM 1336 O O . GLU A 1 172 ? -5.355 -8.079 21.590 1.00 72.25 172 GLU A O 1
ATOM 1341 N N . GLN A 1 173 ? -6.650 -6.608 22.659 1.00 78.44 173 GLN A N 1
ATOM 1342 C CA . GLN A 1 173 ? -7.252 -7.630 23.517 1.00 78.44 173 GLN A CA 1
ATOM 1343 C C . GLN A 1 173 ? -8.151 -8.584 22.731 1.00 78.44 173 GLN A C 1
ATOM 1345 O O . GLN A 1 173 ? -8.161 -9.777 23.037 1.00 78.44 173 GLN A O 1
ATOM 1350 N N . GLN A 1 174 ? -8.900 -8.077 21.751 1.00 77.25 174 GLN A N 1
ATOM 1351 C CA . GLN A 1 174 ? -9.736 -8.889 20.878 1.00 77.25 174 GLN A CA 1
ATOM 1352 C C . GLN A 1 174 ? -8.878 -9.816 20.012 1.00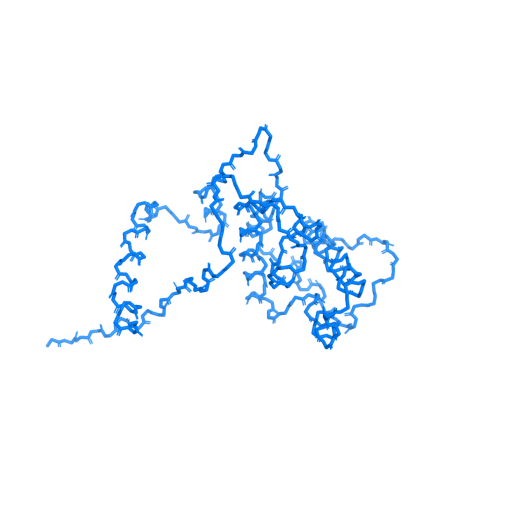 77.25 174 GLN A C 1
ATOM 1354 O O . GLN A 1 174 ? -9.057 -11.026 20.110 1.00 77.25 174 GLN A O 1
ATOM 1359 N N . ASP A 1 175 ? -7.860 -9.290 19.329 1.00 74.19 175 ASP A N 1
ATOM 1360 C CA . ASP A 1 175 ? -6.885 -10.071 18.559 1.00 74.19 175 ASP A CA 1
ATOM 1361 C C . ASP A 1 175 ? -6.224 -11.145 19.421 1.00 74.19 175 ASP A C 1
ATOM 1363 O O . ASP A 1 175 ? -6.093 -12.297 19.017 1.00 74.19 175 ASP A O 1
ATOM 1367 N N . ARG A 1 176 ? -5.841 -10.813 20.660 1.00 76.88 176 ARG A N 1
ATOM 1368 C CA . ARG A 1 176 ? -5.245 -11.787 21.584 1.00 76.88 176 ARG A CA 1
ATOM 1369 C C . ARG A 1 176 ? -6.233 -12.886 21.983 1.00 76.88 176 ARG A C 1
ATOM 1371 O O . ARG A 1 176 ? -5.813 -14.026 22.196 1.00 76.88 176 ARG A O 1
ATOM 1378 N N . ARG A 1 177 ? -7.522 -12.563 22.134 1.00 83.62 177 ARG A N 1
ATOM 1379 C CA . ARG A 1 177 ? -8.579 -13.557 22.390 1.00 83.62 177 ARG A CA 1
ATOM 1380 C C . ARG A 1 177 ? -8.786 -14.448 21.171 1.00 83.62 177 ARG A C 1
ATOM 1382 O O . ARG A 1 177 ? -8.798 -15.665 21.335 1.00 83.62 177 ARG A O 1
ATOM 1389 N N . ASP A 1 178 ? -8.873 -13.857 19.988 1.00 77.56 178 ASP A N 1
ATOM 1390 C CA . ASP A 1 178 ? -9.097 -14.569 18.733 1.00 77.56 178 ASP A CA 1
ATOM 1391 C C . ASP A 1 178 ? -7.898 -15.455 18.383 1.00 77.56 178 ASP A C 1
ATOM 1393 O O . ASP A 1 178 ? -8.073 -16.640 18.112 1.00 77.56 178 ASP A O 1
ATOM 1397 N N . TRP A 1 179 ? -6.667 -14.966 18.551 1.00 80.19 179 TRP A N 1
ATOM 1398 C CA . TRP A 1 179 ? -5.454 -15.774 18.408 1.00 80.19 179 TRP A CA 1
ATOM 1399 C C . TRP A 1 179 ? -5.465 -16.989 19.341 1.00 80.19 179 TRP A C 1
ATOM 1401 O O . TRP A 1 179 ? -5.211 -18.110 18.906 1.00 80.19 179 TRP A O 1
ATOM 1411 N N . ARG A 1 180 ? -5.810 -16.804 20.624 1.00 81.69 180 ARG A N 1
ATOM 1412 C CA . ARG A 1 180 ? -5.904 -17.921 21.585 1.00 81.69 180 ARG A CA 1
ATOM 1413 C C . ARG A 1 180 ? -6.995 -18.922 21.218 1.00 81.69 180 ARG A C 1
ATOM 1415 O O . ARG A 1 180 ? -6.830 -20.103 21.502 1.00 81.69 180 ARG A O 1
ATOM 1422 N N . LYS A 1 181 ? -8.107 -18.450 20.654 1.00 84.12 181 LYS A N 1
ATOM 1423 C CA . LYS A 1 181 ? -9.257 -19.284 20.301 1.00 84.12 181 LYS A CA 1
ATOM 1424 C C . LYS A 1 181 ? -9.025 -20.062 19.005 1.00 84.12 181 LYS A C 1
ATOM 1426 O O . LYS A 1 181 ? -9.368 -21.237 18.957 1.00 84.12 181 LYS A O 1
ATOM 1431 N N . TYR A 1 182 ? -8.459 -19.421 17.985 1.00 78.50 182 TYR A N 1
ATOM 1432 C CA . TYR A 1 182 ? -8.432 -19.948 16.619 1.00 78.50 182 TYR A CA 1
ATOM 1433 C C . TYR A 1 182 ? -7.041 -20.374 16.138 1.00 78.50 182 TYR A C 1
ATOM 1435 O O . TYR A 1 182 ? -6.948 -21.294 15.337 1.00 78.50 182 TYR A O 1
ATOM 1443 N N . VAL A 1 183 ? -5.965 -19.738 16.616 1.00 73.56 183 VAL A N 1
ATOM 1444 C CA . VAL A 1 183 ? -4.598 -19.985 16.119 1.00 73.56 183 VAL A CA 1
ATOM 1445 C C . VAL A 1 183 ? -3.803 -20.873 17.070 1.00 73.56 183 VAL A C 1
ATOM 1447 O O . VAL A 1 183 ? -3.232 -21.869 16.641 1.00 73.56 183 VAL A O 1
ATOM 1450 N N . ALA A 1 184 ? -3.786 -20.550 18.366 1.00 80.06 184 ALA A N 1
ATOM 1451 C CA . ALA A 1 184 ? -3.011 -21.286 19.367 1.00 80.06 184 ALA A CA 1
ATOM 1452 C C . ALA A 1 184 ? -3.292 -22.803 19.411 1.00 80.06 184 ALA A C 1
ATOM 1454 O O . ALA A 1 184 ? -2.342 -23.545 19.625 1.00 80.06 184 ALA A O 1
ATOM 1455 N N . PRO A 1 185 ? -4.530 -23.298 19.196 1.00 89.56 185 PRO A N 1
ATOM 1456 C CA . PRO A 1 185 ? -4.794 -24.740 19.169 1.00 89.56 185 PRO A CA 1
ATOM 1457 C C . PRO A 1 185 ? -4.246 -25.475 17.935 1.00 89.56 185 PRO A C 1
ATOM 1459 O O . PRO A 1 185 ? -4.276 -26.702 17.910 1.00 89.56 185 PRO A O 1
ATOM 1462 N N . LEU A 1 186 ? -3.815 -24.745 16.901 1.00 78.56 186 LEU A N 1
ATOM 1463 C CA . LEU A 1 186 ? -3.307 -25.300 15.641 1.00 78.56 186 LEU A CA 1
ATOM 1464 C C . LEU A 1 186 ? -1.770 -25.399 15.597 1.00 78.56 186 LEU A C 1
ATOM 1466 O O . LEU A 1 186 ? -1.236 -25.928 14.622 1.00 78.56 186 LEU A O 1
ATOM 1470 N N . ILE A 1 187 ? -1.075 -24.870 16.614 1.00 74.00 187 ILE A N 1
ATOM 1471 C CA . ILE A 1 187 ? 0.392 -24.865 16.762 1.00 74.00 187 ILE A CA 1
ATOM 1472 C C . ILE A 1 187 ? 0.787 -25.879 17.835 1.00 74.00 187 ILE A C 1
ATOM 1474 O O . ILE A 1 187 ? 1.735 -26.655 17.581 1.00 74.00 187 ILE A O 1
#

InterPro domains:
  IPR011009 Protein kinase-like domain superfamily [SSF56112] (6-160)